Protein AF-0000000066527786 (afdb_homodimer)

Radius of gyration: 19.63 Å; Cα contacts (8 Å, |Δi|>4): 601; chains: 2; bounding box: 49×52×42 Å

Organism: Pseudomonas aeruginosa (strain ATCC 15692 / DSM 22644 / CIP 104116 / JCM 14847 / LMG 12228 / 1C / PRS 101 / PAO1) (NCBI:txid208964)

InterPro domains:
  IPR029069 HotDog domain superfamily [SSF54637] (3-139)
  IPR050563 4-hydroxybenzoyl-CoA thioesterase [PTHR31793] (9-137)

Sequence (290 aa):
MNWDYADPFVIDLRVLAEDIDGLGHANNAVYVSWLERCAWRHSQRLGLDLAEYRRLDRAMAVLRHEIDYLAAAYEGDELQLATWIVESDQRLRMNRRFQLVRPADGATLLRAQTTFVCIELSSGKPKRMPAEFIDGYGQALLAGAMNWDYADPFVIDLRVLAEDIDGLGHANNAVYVSWLERCAWRHSQRLGLDLAEYRRLDRAMAVLRHEIDYLAAAYEGDELQLATWIVESDQRLRMNRRFQLVRPADGATLLRAQTTFVCIELSSGKPKRMPAEFIDGYGQALLAGA

pLDDT: mean 97.24, std 4.0, range [71.5, 98.94]

Structure (mmCIF, N/CA/C/O backbone):
data_AF-0000000066527786-model_v1
#
loop_
_entity.id
_entity.type
_entity.pdbx_description
1 polymer 'Acyl-CoA thioesterase'
#
loop_
_atom_site.group_PDB
_atom_site.id
_atom_site.type_symbol
_atom_site.label_atom_id
_atom_site.label_alt_id
_atom_site.label_comp_id
_atom_site.label_asym_id
_atom_site.label_entity_id
_atom_site.label_seq_id
_atom_site.pdbx_PDB_ins_code
_atom_site.Cartn_x
_atom_site.Cartn_y
_atom_site.Cartn_z
_atom_site.occupancy
_atom_site.B_iso_or_equiv
_atom_site.auth_seq_id
_atom_site.auth_comp_id
_atom_site.auth_asym_id
_atom_site.auth_atom_id
_atom_site.pdbx_PDB_model_num
ATOM 1 N N . MET A 1 1 ? 21.422 14.898 0.315 1 77.06 1 MET A N 1
ATOM 2 C CA . MET A 1 1 ? 20.609 13.727 -0.035 1 77.06 1 MET A CA 1
ATOM 3 C C . MET A 1 1 ? 19.828 13.969 -1.318 1 77.06 1 MET A C 1
ATOM 5 O O . MET A 1 1 ? 19.531 15.117 -1.666 1 77.06 1 MET A O 1
ATOM 9 N N . ASN A 1 2 ? 19.719 12.922 -2.184 1 89.69 2 ASN A N 1
ATOM 10 C CA . ASN A 1 2 ? 19.078 13.023 -3.492 1 89.69 2 ASN A CA 1
ATOM 11 C C . ASN A 1 2 ? 17.562 12.906 -3.389 1 89.69 2 ASN A C 1
ATOM 13 O O . ASN A 1 2 ? 16.984 11.898 -3.803 1 89.69 2 ASN A O 1
ATOM 17 N N . TRP A 1 3 ? 16.969 14.047 -2.871 1 97.25 3 TRP A N 1
ATOM 18 C CA . TRP A 1 3 ? 15.508 14.07 -2.754 1 97.25 3 TRP A CA 1
ATOM 19 C C . TRP A 1 3 ? 14.867 14.555 -4.051 1 97.25 3 TRP A C 1
ATOM 21 O O . TRP A 1 3 ? 15.422 15.398 -4.754 1 97.25 3 TRP A O 1
ATOM 31 N N . ASP A 1 4 ? 13.695 14.07 -4.332 1 97.75 4 ASP A N 1
ATOM 32 C CA . ASP A 1 4 ? 12.984 14.406 -5.562 1 97.75 4 ASP A CA 1
ATOM 33 C C . ASP A 1 4 ? 12.5 15.852 -5.543 1 97.75 4 ASP A C 1
ATOM 35 O O . ASP A 1 4 ? 12.398 16.5 -6.594 1 97.75 4 ASP A O 1
ATOM 39 N N . TYR A 1 5 ? 12.125 16.344 -4.348 1 97.06 5 TYR A N 1
ATOM 40 C CA . TYR A 1 5 ? 11.656 17.719 -4.184 1 97.06 5 TYR A CA 1
ATOM 41 C C . TYR A 1 5 ? 12.367 18.391 -3.021 1 97.06 5 TYR A C 1
ATOM 43 O O . TYR A 1 5 ? 13 17.734 -2.193 1 97.06 5 TYR A O 1
ATOM 51 N N . ALA A 1 6 ? 12.219 19.734 -2.939 1 95.44 6 ALA A N 1
ATOM 52 C CA . ALA A 1 6 ? 12.914 20.5 -1.908 1 95.44 6 ALA A CA 1
ATOM 53 C C . ALA A 1 6 ? 12.172 20.438 -0.578 1 95.44 6 ALA A C 1
ATOM 55 O O . ALA A 1 6 ? 10.961 20.203 -0.548 1 95.44 6 ALA A O 1
ATOM 56 N N . ASP A 1 7 ? 12.906 20.578 0.535 1 95 7 ASP A N 1
ATOM 57 C CA . ASP A 1 7 ? 12.422 20.812 1.893 1 95 7 ASP A CA 1
ATOM 58 C C . ASP A 1 7 ? 11.461 19.719 2.34 1 95 7 ASP A C 1
ATOM 60 O O . ASP A 1 7 ? 10.344 20 2.762 1 95 7 ASP A O 1
ATOM 64 N N . PRO A 1 8 ? 11.891 18.5 2.342 1 98 8 PRO A N 1
ATOM 65 C CA . PRO A 1 8 ? 11.031 17.406 2.807 1 98 8 PRO A CA 1
ATOM 66 C C . PRO A 1 8 ? 10.867 17.391 4.324 1 98 8 PRO A C 1
ATOM 68 O O . PRO A 1 8 ? 11.711 17.922 5.047 1 98 8 PRO A O 1
ATOM 71 N N . PHE A 1 9 ? 9.742 16.906 4.812 1 98.81 9 PHE A N 1
ATOM 72 C CA . PHE A 1 9 ? 9.688 16.359 6.16 1 98.81 9 PHE A CA 1
ATOM 73 C C . PHE A 1 9 ? 10.25 14.938 6.184 1 98.81 9 PHE A C 1
ATOM 75 O O . PHE A 1 9 ? 9.836 14.086 5.395 1 98.81 9 PHE A O 1
ATOM 82 N N . VAL A 1 10 ? 11.195 14.648 7.094 1 98.88 10 VAL A N 1
ATOM 83 C CA . VAL A 1 10 ? 11.914 13.383 7.043 1 98.88 10 VAL A CA 1
ATOM 84 C C . VAL A 1 10 ? 11.836 12.68 8.398 1 98.88 10 VAL A C 1
ATOM 86 O O . VAL A 1 10 ? 11.969 13.32 9.445 1 98.88 10 VAL A O 1
ATOM 89 N N . ILE A 1 11 ? 11.625 11.43 8.383 1 98.94 11 ILE A N 1
ATOM 90 C CA . ILE A 1 11 ? 11.805 10.633 9.594 1 98.94 11 ILE A CA 1
ATOM 91 C C . ILE A 1 11 ? 12.883 9.57 9.359 1 98.94 11 ILE A C 1
ATOM 93 O O . ILE A 1 11 ? 13.117 9.156 8.219 1 98.94 11 ILE A O 1
ATOM 97 N N . ASP A 1 12 ? 13.469 9.148 10.453 1 98.88 12 ASP A N 1
ATOM 98 C CA . ASP A 1 12 ? 14.453 8.07 10.43 1 98.88 12 ASP A CA 1
ATOM 99 C C . ASP A 1 12 ? 13.797 6.727 10.758 1 98.88 12 ASP A C 1
ATOM 101 O O . ASP A 1 12 ? 12.93 6.648 11.625 1 98.88 12 ASP A O 1
ATOM 105 N N . LEU A 1 13 ? 14.258 5.746 10.031 1 98.81 13 LEU A N 1
ATOM 106 C CA . LEU A 1 13 ? 13.742 4.398 10.234 1 98.81 13 LEU A CA 1
ATOM 107 C C . LEU A 1 13 ? 14.883 3.398 10.383 1 98.81 13 LEU A C 1
ATOM 109 O O . LEU A 1 13 ? 15.969 3.602 9.836 1 98.81 13 LEU A O 1
ATOM 113 N N . ARG A 1 14 ? 14.625 2.369 11.125 1 98.69 14 ARG A N 1
ATOM 114 C CA . ARG A 1 14 ? 15.477 1.184 11.18 1 98.69 14 ARG A CA 1
ATOM 115 C C . ARG A 1 14 ? 14.672 -0.078 10.875 1 98.69 14 ARG A C 1
ATOM 117 O O . ARG A 1 14 ? 13.609 -0.3 11.469 1 98.69 14 ARG A O 1
ATOM 124 N N . VAL A 1 15 ? 15.148 -0.843 9.969 1 98.88 15 VAL A N 1
ATOM 125 C CA . VAL A 1 15 ? 14.469 -2.09 9.633 1 98.88 15 VAL A CA 1
ATOM 126 C C . VAL A 1 15 ? 14.719 -3.125 10.727 1 98.88 15 VAL A C 1
ATOM 128 O O . VAL A 1 15 ? 15.867 -3.465 11.016 1 98.88 15 VAL A O 1
ATOM 131 N N . LEU A 1 16 ? 13.672 -3.619 11.289 1 98.75 16 LEU A N 1
ATOM 132 C CA . LEU A 1 16 ? 13.758 -4.562 12.398 1 98.75 16 LEU A CA 1
ATOM 133 C C . LEU A 1 16 ? 13.484 -5.988 11.922 1 98.75 16 LEU A C 1
ATOM 135 O O . LEU A 1 16 ? 13.016 -6.195 10.805 1 98.75 16 LEU A O 1
ATOM 139 N N . ALA A 1 17 ? 13.758 -6.949 12.758 1 98.5 17 ALA A N 1
ATOM 140 C CA . ALA A 1 17 ? 13.539 -8.359 12.43 1 98.5 17 ALA A CA 1
ATOM 141 C C . ALA A 1 17 ? 12.078 -8.625 12.102 1 98.5 17 ALA A C 1
ATOM 143 O O . ALA A 1 17 ? 11.773 -9.414 11.203 1 98.5 17 ALA A O 1
ATOM 144 N N . GLU A 1 18 ? 11.156 -8 12.773 1 97.81 18 GLU A N 1
ATOM 145 C CA . GLU A 1 18 ? 9.727 -8.234 12.594 1 97.81 18 GLU A CA 1
ATOM 146 C C . GLU A 1 18 ? 9.242 -7.676 11.266 1 97.81 18 GLU A C 1
ATOM 148 O O . GLU A 1 18 ? 8.133 -7.992 10.82 1 97.81 18 GLU A O 1
ATOM 153 N N . ASP A 1 19 ? 10.07 -6.824 10.648 1 98.44 19 ASP A N 1
ATOM 154 C CA . ASP A 1 19 ? 9.711 -6.219 9.367 1 98.44 19 ASP A CA 1
ATOM 155 C C . ASP A 1 19 ? 10 -7.172 8.211 1 98.44 19 ASP A C 1
ATOM 157 O O . ASP A 1 19 ? 9.594 -6.918 7.074 1 98.44 19 ASP A O 1
ATOM 161 N N . ILE A 1 20 ? 10.727 -8.25 8.453 1 98 20 ILE A N 1
ATOM 162 C CA . ILE A 1 20 ? 11.32 -9.078 7.406 1 98 20 ILE A CA 1
ATOM 163 C C . ILE A 1 20 ? 10.391 -10.242 7.074 1 98 20 ILE A C 1
ATOM 165 O O . ILE A 1 20 ? 9.82 -10.867 7.973 1 98 20 ILE A O 1
ATOM 169 N N . ASP A 1 21 ? 10.234 -10.516 5.762 1 95.25 21 ASP A N 1
ATOM 170 C CA . ASP A 1 21 ? 9.367 -11.609 5.324 1 95.25 21 ASP A CA 1
ATOM 171 C C . ASP A 1 21 ? 10.172 -12.875 5.055 1 95.25 21 ASP A C 1
ATOM 173 O O . ASP A 1 21 ? 11.367 -12.938 5.367 1 95.25 21 ASP A O 1
ATOM 177 N N . GLY A 1 22 ? 9.523 -13.867 4.555 1 90.44 22 GLY A N 1
ATOM 178 C CA . GLY A 1 22 ? 10.117 -15.18 4.359 1 90.44 22 GLY A CA 1
ATOM 179 C C . GLY A 1 22 ? 11.211 -15.188 3.307 1 90.44 22 GLY A C 1
ATOM 180 O O . GLY A 1 22 ? 11.984 -16.141 3.219 1 90.44 22 GLY A O 1
ATOM 181 N N . LEU A 1 23 ? 11.273 -14.117 2.518 1 91.94 23 LEU A N 1
ATOM 182 C CA . LEU A 1 23 ? 12.281 -14.047 1.467 1 91.94 23 LEU A CA 1
ATOM 183 C C . LEU A 1 23 ? 13.477 -13.219 1.921 1 91.94 23 LEU A C 1
ATOM 185 O O . LEU A 1 23 ? 14.398 -12.969 1.14 1 91.94 23 LEU A O 1
ATOM 189 N N . GLY A 1 24 ? 13.391 -12.695 3.17 1 93.31 24 GLY A N 1
ATOM 190 C CA . GLY A 1 24 ? 14.539 -12.023 3.771 1 93.31 24 GLY A CA 1
ATOM 191 C C . GLY A 1 24 ? 14.562 -10.531 3.518 1 93.31 24 GLY A C 1
ATOM 192 O O . GLY A 1 24 ? 15.594 -9.883 3.684 1 93.31 24 GLY A O 1
ATOM 193 N N . HIS A 1 25 ? 13.453 -10 3.068 1 96.62 25 HIS A N 1
ATOM 194 C CA . HIS A 1 25 ? 13.352 -8.57 2.791 1 96.62 25 HIS A CA 1
ATOM 195 C C . HIS A 1 25 ? 12.258 -7.922 3.633 1 96.62 25 HIS A C 1
ATOM 197 O O . HIS A 1 25 ? 11.383 -8.609 4.156 1 96.62 25 HIS A O 1
ATOM 203 N N . ALA A 1 26 ? 12.359 -6.602 3.801 1 98.19 26 ALA A N 1
ATOM 204 C CA . ALA A 1 26 ? 11.219 -5.906 4.395 1 98.19 26 ALA A CA 1
ATOM 205 C C . ALA A 1 26 ? 9.938 -6.203 3.625 1 98.19 26 ALA A C 1
ATOM 207 O O . ALA A 1 26 ? 9.906 -6.098 2.396 1 98.19 26 ALA A O 1
ATOM 208 N N . ASN A 1 27 ? 8.945 -6.621 4.363 1 98 27 ASN A N 1
ATOM 209 C CA . ASN A 1 27 ? 7.648 -6.922 3.762 1 98 27 ASN A CA 1
ATOM 210 C C . ASN A 1 27 ? 7.008 -5.676 3.158 1 98 27 ASN A C 1
ATOM 212 O O . ASN A 1 27 ? 7.086 -4.59 3.736 1 98 27 ASN A O 1
ATOM 216 N N . ASN A 1 28 ? 6.344 -5.867 2.031 1 97.69 28 ASN A N 1
ATOM 217 C CA . ASN A 1 28 ? 5.75 -4.742 1.318 1 97.69 28 ASN A CA 1
ATOM 218 C C . ASN A 1 28 ? 4.801 -3.951 2.213 1 97.69 28 ASN A C 1
ATOM 220 O O . ASN A 1 28 ? 4.711 -2.727 2.104 1 97.69 28 ASN A O 1
ATOM 224 N N . ALA A 1 29 ? 4.047 -4.605 3.08 1 98.06 29 ALA A N 1
ATOM 225 C CA . ALA A 1 29 ? 3.078 -3.939 3.949 1 98.06 29 ALA A CA 1
ATOM 226 C C . ALA A 1 29 ? 3.775 -3.008 4.934 1 98.06 29 ALA A C 1
ATOM 228 O O . ALA A 1 29 ? 3.209 -1.992 5.344 1 98.06 29 ALA A O 1
ATOM 229 N N . VAL A 1 30 ? 4.996 -3.354 5.297 1 98.56 30 VAL A N 1
ATOM 230 C CA . VAL A 1 30 ? 5.746 -2.561 6.262 1 98.56 30 VAL A CA 1
ATOM 231 C C . VAL A 1 30 ? 6.039 -1.179 5.684 1 98.56 30 VAL A C 1
ATOM 233 O O . VAL A 1 30 ? 5.98 -0.173 6.395 1 98.56 30 VAL A O 1
ATOM 236 N N . TYR A 1 31 ? 6.336 -1.139 4.418 1 98.88 31 TYR A N 1
ATOM 237 C CA . TYR A 1 31 ? 6.582 0.145 3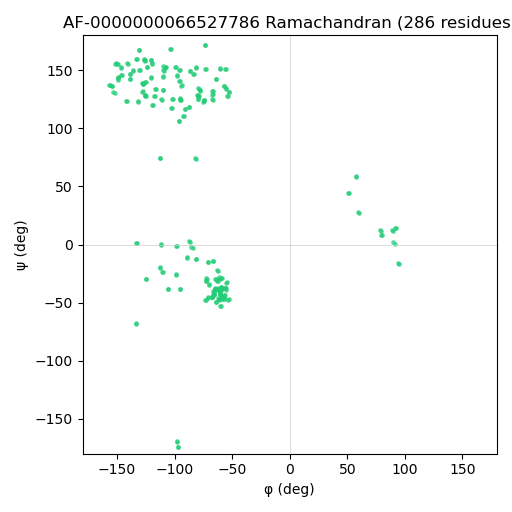.77 1 98.88 31 TYR A CA 1
ATOM 238 C C . TYR A 1 31 ? 5.355 1.047 3.867 1 98.88 31 TYR A C 1
ATOM 240 O O . TYR A 1 31 ? 5.484 2.256 4.074 1 98.88 31 TYR A O 1
ATOM 248 N N . VAL A 1 32 ? 4.152 0.49 3.721 1 98.81 32 VAL A N 1
ATOM 249 C CA . VAL A 1 32 ? 2.926 1.272 3.822 1 98.81 32 VAL A CA 1
ATOM 250 C C . VAL A 1 32 ? 2.77 1.81 5.242 1 98.81 32 VAL A C 1
ATOM 252 O O . VAL A 1 32 ? 2.375 2.963 5.438 1 98.81 32 VAL A O 1
ATOM 255 N N . SER A 1 33 ? 3.117 0.999 6.199 1 98.5 33 SER A N 1
ATOM 256 C CA . SER A 1 33 ? 3.096 1.463 7.582 1 98.5 33 SER A CA 1
ATOM 257 C C . SER A 1 33 ? 4.051 2.633 7.785 1 98.5 33 SER A C 1
ATOM 259 O O . SER A 1 33 ? 3.746 3.572 8.523 1 98.5 33 SER A O 1
ATOM 261 N N . TRP A 1 34 ? 5.188 2.572 7.172 1 98.88 34 TRP A N 1
ATOM 262 C CA . TRP A 1 34 ? 6.16 3.658 7.27 1 98.88 34 TRP A CA 1
ATOM 263 C C . TRP A 1 34 ? 5.625 4.926 6.613 1 98.88 34 TRP A C 1
ATOM 265 O O . TRP A 1 34 ? 5.797 6.027 7.145 1 98.88 34 TRP A O 1
ATOM 275 N N . LEU A 1 35 ? 4.992 4.773 5.434 1 98.94 35 LEU A N 1
ATOM 276 C CA . LEU A 1 35 ? 4.387 5.926 4.773 1 98.94 35 LEU A CA 1
ATOM 277 C C . LEU A 1 35 ? 3.373 6.602 5.691 1 98.94 35 LEU A C 1
ATOM 279 O O . LEU A 1 35 ? 3.367 7.828 5.816 1 98.94 35 LEU A O 1
ATOM 283 N N . GLU A 1 36 ? 2.543 5.801 6.316 1 98.31 36 GLU A N 1
ATOM 284 C CA . GLU A 1 36 ? 1.523 6.316 7.23 1 98.31 36 GLU A CA 1
ATOM 285 C C . GLU A 1 36 ? 2.156 7.043 8.414 1 98.31 36 GLU A C 1
ATOM 287 O O . GLU A 1 36 ? 1.733 8.141 8.766 1 98.31 36 GLU A O 1
ATOM 292 N N . ARG A 1 37 ? 3.143 6.414 8.961 1 98.44 37 ARG A N 1
ATOM 293 C CA . ARG A 1 37 ? 3.842 7.02 10.094 1 98.44 37 ARG A CA 1
ATOM 294 C C . ARG A 1 37 ? 4.441 8.367 9.711 1 98.44 37 ARG A C 1
ATOM 296 O O . ARG A 1 37 ? 4.328 9.336 10.461 1 98.44 37 ARG A O 1
ATOM 303 N N . CYS A 1 38 ? 5.039 8.398 8.578 1 98.94 38 CYS A N 1
ATOM 304 C CA . CYS A 1 38 ? 5.672 9.625 8.102 1 98.94 38 CYS A CA 1
ATOM 305 C C . CYS A 1 38 ? 4.637 10.719 7.879 1 98.94 38 CYS A C 1
ATOM 307 O O . CYS A 1 38 ? 4.809 11.852 8.344 1 98.94 38 CYS A O 1
ATOM 309 N N . ALA A 1 39 ? 3.57 10.398 7.18 1 98.75 39 ALA A N 1
ATOM 310 C CA . ALA A 1 39 ? 2.504 11.367 6.922 1 98.75 39 ALA A CA 1
ATOM 311 C C . ALA A 1 39 ? 1.881 11.859 8.227 1 98.75 39 ALA A C 1
ATOM 313 O O . ALA A 1 39 ? 1.609 13.055 8.375 1 98.75 39 ALA A O 1
ATOM 314 N N . TRP A 1 40 ? 1.681 10.93 9.109 1 98.06 40 TRP A N 1
ATOM 315 C CA . TRP A 1 40 ? 1.038 11.281 10.375 1 98.06 40 TRP A CA 1
ATOM 316 C C . TRP A 1 40 ? 1.938 12.18 11.219 1 98.06 40 TRP A C 1
ATOM 318 O O . TRP A 1 40 ? 1.482 13.18 11.766 1 98.06 40 TRP A O 1
ATOM 328 N N . ARG A 1 41 ? 3.193 11.859 11.328 1 98.75 41 ARG A N 1
ATOM 329 C CA . ARG A 1 41 ? 4.137 12.695 12.062 1 98.75 41 ARG A CA 1
ATOM 330 C C . ARG A 1 41 ? 4.234 14.086 11.445 1 98.75 41 ARG A C 1
ATOM 332 O O . ARG A 1 41 ? 4.355 15.078 12.164 1 98.75 41 ARG A O 1
ATOM 339 N N . HIS A 1 42 ? 4.211 14.109 10.156 1 98.88 42 HIS A N 1
ATOM 340 C CA . HIS A 1 42 ? 4.207 15.398 9.469 1 98.88 42 HIS A CA 1
ATOM 341 C C . HIS A 1 42 ? 2.977 16.219 9.836 1 98.88 42 HIS A C 1
ATOM 343 O O . HIS A 1 42 ? 3.086 17.406 10.148 1 98.88 42 HIS A O 1
ATOM 349 N N . SER A 1 43 ? 1.803 15.562 9.789 1 98.44 43 SER A N 1
ATOM 350 C CA . SER A 1 43 ? 0.567 16.234 10.18 1 98.44 43 SER A CA 1
ATOM 351 C C . SER A 1 43 ? 0.653 16.766 11.602 1 98.44 43 SER A C 1
ATOM 353 O O . SER A 1 43 ? 0.266 17.906 11.867 1 98.44 43 SER A O 1
ATOM 355 N N . GLN A 1 44 ? 1.193 15.938 12.477 1 98.38 44 GLN A N 1
ATOM 356 C CA . GLN A 1 44 ? 1.347 16.344 13.867 1 98.38 44 GLN A CA 1
ATOM 357 C C . GLN A 1 44 ? 2.242 17.578 13.984 1 98.38 44 GLN A C 1
ATOM 359 O O . GLN A 1 44 ? 1.935 18.5 14.734 1 98.38 44 GLN A O 1
ATOM 364 N N . ARG A 1 45 ? 3.305 17.625 13.258 1 98.38 45 ARG A N 1
ATOM 365 C CA . ARG A 1 45 ? 4.223 18.766 13.266 1 98.38 45 ARG A CA 1
ATOM 366 C C . ARG A 1 45 ? 3.521 20.031 12.805 1 98.38 45 ARG A C 1
ATOM 368 O O . ARG A 1 45 ? 3.896 21.141 13.211 1 98.38 45 ARG A O 1
ATOM 375 N N . LEU A 1 46 ? 2.535 19.828 11.984 1 98.25 46 LEU A N 1
ATOM 376 C CA . LEU A 1 46 ? 1.791 20.969 11.445 1 98.25 46 LEU A CA 1
ATOM 377 C C . LEU A 1 46 ? 0.652 21.359 12.383 1 98.25 46 LEU A C 1
ATOM 379 O O . LEU A 1 46 ? -0.17 22.219 12.039 1 98.25 46 LEU A O 1
ATOM 383 N N . GLY A 1 47 ? 0.527 20.688 13.555 1 97.75 47 GLY A N 1
ATOM 384 C CA . GLY A 1 47 ? -0.486 21.016 14.547 1 97.75 47 GLY A CA 1
ATOM 385 C C . GLY A 1 47 ? -1.791 20.281 14.328 1 97.75 47 GLY A C 1
ATOM 386 O O . GLY A 1 47 ? -2.822 20.656 14.891 1 97.75 47 GLY A O 1
ATOM 387 N N . LEU A 1 48 ? -1.725 19.312 13.477 1 98.19 48 LEU A N 1
ATOM 388 C CA . LEU A 1 48 ? -2.924 18.547 13.133 1 98.19 48 LEU A CA 1
ATOM 389 C C . LEU A 1 48 ? -2.822 17.109 13.633 1 98.19 48 LEU A C 1
ATOM 391 O O . LEU A 1 48 ? -2.742 16.172 12.836 1 98.19 48 LEU A O 1
ATOM 395 N N . ASP A 1 49 ? -2.988 16.984 14.969 1 97.12 49 ASP A N 1
ATOM 396 C CA . ASP A 1 49 ? -2.939 15.656 15.594 1 97.12 49 ASP A CA 1
ATOM 397 C C . ASP A 1 49 ? -4.344 15.102 15.812 1 97.12 49 ASP A C 1
ATOM 399 O O . ASP A 1 49 ? -5.324 15.664 15.32 1 97.12 49 ASP A O 1
ATOM 403 N N . LEU A 1 50 ? -4.414 14.055 16.531 1 95.5 50 LEU A N 1
ATOM 404 C CA . LEU A 1 50 ? -5.684 13.359 16.719 1 95.5 50 LEU A CA 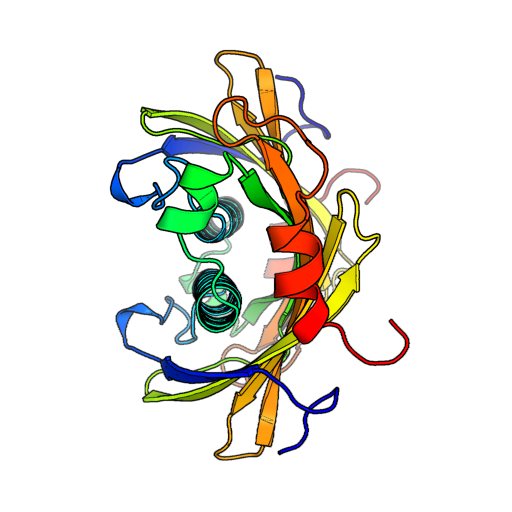1
ATOM 405 C C . LEU A 1 50 ? -6.672 14.227 17.5 1 95.5 50 LEU A C 1
ATOM 407 O O . LEU A 1 50 ? -7.871 14.227 17.203 1 95.5 50 LEU A O 1
ATOM 411 N N . ALA A 1 51 ? -6.184 14.898 18.484 1 96.81 51 ALA A N 1
ATOM 412 C CA . ALA A 1 51 ? -7.051 15.789 19.25 1 96.81 51 ALA A CA 1
ATOM 413 C C . ALA A 1 51 ? -7.691 16.844 18.359 1 96.81 51 ALA A C 1
ATOM 415 O O . ALA A 1 51 ? -8.891 17.109 18.469 1 96.81 51 ALA A O 1
ATOM 416 N N . GLU A 1 52 ? -6.906 17.438 17.5 1 97.56 52 GLU A N 1
ATOM 417 C CA . GLU A 1 52 ? -7.43 18.453 16.578 1 97.56 52 GLU A CA 1
ATOM 418 C C . GLU A 1 52 ? -8.406 17.828 15.586 1 97.56 52 GLU A C 1
ATOM 420 O O . GLU A 1 52 ? -9.445 18.406 15.281 1 97.56 52 GLU A O 1
ATOM 425 N N . TYR A 1 53 ? -8.07 16.656 15.039 1 97.94 53 TYR A N 1
ATOM 426 C CA . TYR A 1 53 ? -8.984 15.93 14.156 1 97.94 53 TYR A CA 1
ATOM 427 C C . TYR A 1 53 ? -10.344 15.734 14.812 1 97.94 53 TYR A C 1
ATOM 429 O O . TYR A 1 53 ? -11.383 16 14.203 1 97.94 53 TYR A O 1
ATOM 437 N N . ARG A 1 54 ? -10.336 15.312 16 1 96.94 54 ARG A N 1
ATOM 438 C CA . ARG A 1 54 ? -11.57 15.047 16.734 1 96.94 54 ARG A CA 1
ATOM 439 C C . ARG A 1 54 ? -12.328 16.328 17.016 1 96.94 54 ARG A C 1
ATOM 441 O O . ARG A 1 54 ? -13.547 16.391 16.859 1 96.94 54 ARG A O 1
ATOM 448 N N . ARG A 1 55 ? -11.602 17.375 17.469 1 98 55 ARG A N 1
ATOM 449 C CA . ARG A 1 55 ? -12.227 18.656 17.734 1 98 55 ARG A CA 1
ATOM 450 C C . ARG A 1 55 ? -12.961 19.188 16.5 1 98 55 ARG A C 1
ATOM 452 O O . ARG A 1 55 ? -14.078 19.688 16.609 1 98 55 ARG A O 1
ATOM 459 N N . LEU A 1 56 ? -12.383 18.969 15.352 1 98.38 56 LEU A N 1
ATOM 460 C CA . LEU A 1 56 ? -12.914 19.484 14.094 1 98.38 56 LEU A CA 1
ATOM 461 C C . LEU A 1 56 ? -13.898 18.516 13.469 1 98.38 56 LEU A C 1
ATOM 463 O O . LEU A 1 56 ? -14.594 18.844 12.508 1 98.38 56 LEU A O 1
ATOM 467 N N . ASP A 1 57 ? -13.969 17.266 13.984 1 98.44 57 ASP A N 1
ATOM 468 C CA . ASP A 1 57 ? -14.711 16.172 13.367 1 98.44 57 ASP A CA 1
ATOM 469 C C . ASP A 1 57 ? -14.328 16 11.898 1 98.44 57 ASP A C 1
ATOM 471 O O . ASP A 1 57 ? -15.195 15.938 11.031 1 98.44 57 ASP A O 1
ATOM 475 N N . ARG A 1 58 ? -12.977 16.062 11.641 1 98.31 58 ARG A N 1
ATOM 476 C CA . ARG A 1 58 ? -12.422 15.938 10.297 1 98.31 58 ARG A CA 1
ATOM 477 C C . ARG A 1 58 ? -11.156 15.086 10.305 1 98.31 58 ARG A C 1
ATOM 479 O O . ARG A 1 58 ? -10.43 15.055 11.297 1 98.31 58 ARG A O 1
ATOM 486 N N . ALA A 1 59 ? -11.016 14.398 9.234 1 97.69 59 ALA A N 1
ATOM 487 C CA . ALA A 1 59 ? -9.805 13.617 9.023 1 97.69 59 ALA A CA 1
ATOM 488 C C . ALA A 1 59 ? -9.438 13.562 7.539 1 97.69 59 ALA A C 1
ATOM 490 O O . ALA A 1 59 ? -10.289 13.797 6.676 1 97.69 59 ALA A O 1
ATOM 491 N N . MET A 1 60 ? -8.219 13.422 7.293 1 98 60 MET A N 1
ATOM 492 C CA . MET A 1 60 ? -7.77 13.078 5.945 1 98 60 MET A CA 1
ATOM 493 C C . MET A 1 60 ? -7.656 11.562 5.785 1 98 60 MET A C 1
ATOM 495 O O . MET A 1 60 ? -6.777 10.938 6.375 1 98 60 MET A O 1
ATOM 499 N N . ALA A 1 61 ? -8.531 11 5.004 1 97.62 61 ALA A N 1
ATOM 500 C CA . ALA A 1 61 ? -8.547 9.555 4.762 1 97.62 61 ALA A CA 1
ATOM 501 C C . ALA A 1 61 ? -7.844 9.211 3.451 1 97.62 61 ALA A C 1
ATOM 503 O O . ALA A 1 61 ? -7.918 9.969 2.48 1 97.62 61 ALA A O 1
ATOM 504 N N . VAL A 1 62 ? -7.211 8.102 3.438 1 98.56 62 VAL A N 1
ATOM 505 C CA . VAL A 1 62 ? -6.535 7.652 2.225 1 98.56 62 VAL A CA 1
ATOM 506 C C . VAL A 1 62 ? -7.562 7.148 1.214 1 98.56 62 VAL A C 1
ATOM 508 O O . VAL A 1 62 ? -8.359 6.258 1.518 1 98.56 62 VAL A O 1
ATOM 511 N N . LEU A 1 63 ? -7.531 7.723 0.042 1 98.44 63 LEU A N 1
ATOM 512 C CA . LEU A 1 63 ? -8.375 7.32 -1.075 1 98.44 63 LEU A CA 1
ATOM 513 C C . LEU A 1 63 ? -7.641 6.352 -1.995 1 98.44 63 LEU A C 1
ATOM 515 O O . LEU A 1 63 ? -8.242 5.418 -2.525 1 98.44 63 LEU A O 1
ATOM 519 N N . ARG A 1 64 ? -6.363 6.633 -2.17 1 98.81 64 ARG A N 1
ATOM 520 C CA . ARG A 1 64 ? -5.594 5.852 -3.131 1 98.81 64 ARG A CA 1
ATOM 521 C C . ARG A 1 64 ? -4.113 5.848 -2.768 1 98.81 64 ARG A C 1
ATOM 523 O O . ARG A 1 64 ? -3.557 6.879 -2.391 1 98.81 64 ARG A O 1
ATOM 530 N N . HIS A 1 65 ? -3.504 4.688 -2.855 1 98.94 65 HIS A N 1
ATOM 531 C CA . HIS A 1 65 ? -2.055 4.535 -2.826 1 98.94 65 HIS A CA 1
ATOM 532 C C . HIS A 1 65 ? -1.516 4.113 -4.188 1 98.94 65 HIS A C 1
ATOM 534 O O . HIS A 1 65 ? -2.094 3.244 -4.844 1 98.94 65 HIS A O 1
ATOM 540 N N . GLU A 1 66 ? -0.494 4.734 -4.648 1 98.94 66 GLU A N 1
ATOM 541 C CA . GLU A 1 66 ? 0.396 4.258 -5.703 1 98.94 66 GLU A CA 1
ATOM 542 C C . GLU A 1 66 ? 1.83 4.125 -5.195 1 98.94 66 GLU A C 1
ATOM 544 O O . GLU A 1 66 ? 2.436 5.109 -4.766 1 98.94 66 GLU A O 1
ATOM 549 N N . ILE A 1 67 ? 2.367 2.941 -5.25 1 98.94 67 ILE A N 1
ATOM 550 C CA . ILE A 1 67 ? 3.66 2.668 -4.633 1 98.94 67 ILE A CA 1
ATOM 551 C C . ILE A 1 67 ? 4.559 1.932 -5.621 1 98.94 67 ILE A C 1
ATOM 553 O O . ILE A 1 67 ? 4.199 0.862 -6.117 1 98.94 67 ILE A O 1
ATOM 557 N N . ASP A 1 68 ? 5.691 2.482 -5.895 1 98.94 68 ASP A N 1
ATOM 558 C CA . ASP A 1 68 ? 6.73 1.839 -6.691 1 98.94 68 ASP A CA 1
ATOM 559 C C . ASP A 1 68 ? 7.852 1.301 -5.805 1 98.94 68 ASP A C 1
ATOM 561 O O . ASP A 1 68 ? 8.508 2.064 -5.09 1 98.94 68 ASP A O 1
ATOM 565 N N . TYR A 1 69 ? 7.996 0.027 -5.848 1 98.69 69 TYR A N 1
ATOM 566 C CA . TYR A 1 69 ? 9.086 -0.623 -5.129 1 98.69 69 TYR A CA 1
ATOM 567 C C . TYR A 1 69 ? 10.32 -0.747 -6.008 1 98.69 69 TYR A C 1
ATOM 569 O O . TYR A 1 69 ? 10.32 -1.484 -6.996 1 98.69 69 TYR A O 1
ATOM 577 N N . LEU A 1 70 ? 11.367 -0.106 -5.605 1 98.19 70 LEU A N 1
ATOM 578 C CA . LEU A 1 70 ? 12.508 0.017 -6.504 1 98.19 70 LEU A CA 1
ATOM 579 C C . LEU A 1 70 ? 13.648 -0.899 -6.066 1 98.19 70 LEU A C 1
ATOM 581 O O . LEU A 1 70 ? 14.383 -1.425 -6.902 1 98.19 70 LEU A O 1
ATOM 585 N N . ALA A 1 71 ? 13.859 -1.024 -4.754 1 97.25 71 ALA A N 1
ATOM 586 C CA . ALA A 1 71 ? 14.859 -1.907 -4.172 1 97.25 71 ALA A CA 1
ATOM 587 C C . ALA A 1 71 ? 14.438 -2.383 -2.787 1 97.25 71 ALA A C 1
ATOM 589 O O . ALA A 1 71 ? 13.711 -1.686 -2.08 1 97.25 71 ALA A O 1
ATOM 590 N N . ALA A 1 72 ? 14.953 -3.502 -2.359 1 96.81 72 ALA A N 1
ATOM 591 C CA . ALA A 1 72 ? 14.57 -4.105 -1.084 1 96.81 72 ALA A CA 1
ATOM 592 C C . ALA A 1 72 ? 15.359 -3.486 0.069 1 96.81 72 ALA A C 1
ATOM 594 O O . ALA A 1 72 ? 16.5 -3.066 -0.106 1 96.81 72 ALA A O 1
ATOM 595 N N . ALA A 1 73 ? 14.719 -3.393 1.211 1 98.19 73 ALA A N 1
ATOM 596 C CA . ALA A 1 73 ? 15.398 -3.088 2.467 1 98.19 73 ALA A CA 1
ATOM 597 C C . ALA A 1 73 ? 15.656 -4.359 3.273 1 98.19 73 ALA A C 1
ATOM 599 O O . ALA A 1 73 ? 14.914 -5.336 3.156 1 98.19 73 ALA A O 1
ATOM 600 N N . TYR A 1 74 ? 16.672 -4.355 4.078 1 98.06 74 TYR A N 1
ATOM 601 C CA . TYR A 1 74 ? 17.094 -5.52 4.848 1 98.06 74 TYR A CA 1
ATOM 602 C C . TYR A 1 74 ? 17.188 -5.188 6.332 1 98.06 74 TYR A C 1
ATOM 604 O O . TYR A 1 74 ? 17.328 -4.023 6.707 1 98.06 74 TYR A O 1
ATOM 612 N N . GLU A 1 75 ? 17.109 -6.293 7.082 1 98.5 75 GLU A N 1
ATOM 613 C CA . GLU A 1 75 ? 17.25 -6.113 8.523 1 98.5 75 GLU A CA 1
ATOM 614 C C . GLU A 1 75 ? 18.516 -5.34 8.859 1 98.5 75 GLU A C 1
ATOM 616 O O . GLU A 1 75 ? 19.578 -5.629 8.32 1 98.5 75 GLU A O 1
ATOM 621 N N . GLY A 1 76 ? 18.328 -4.336 9.711 1 98.56 76 GLY A N 1
ATOM 622 C CA . GLY A 1 76 ? 19.469 -3.555 10.156 1 98.56 76 GLY A CA 1
ATOM 623 C C . GLY A 1 76 ? 19.688 -2.299 9.344 1 98.56 76 GLY A C 1
ATOM 624 O O . GLY A 1 76 ? 20.422 -1.402 9.758 1 98.56 76 GLY A O 1
ATOM 625 N N . ASP A 1 77 ? 19.078 -2.246 8.172 1 98.69 77 ASP A N 1
ATOM 626 C CA . ASP A 1 77 ? 19.219 -1.037 7.363 1 98.69 77 ASP A CA 1
ATOM 627 C C . ASP A 1 77 ? 18.75 0.194 8.133 1 98.69 77 ASP A C 1
ATOM 629 O O . ASP A 1 77 ? 17.734 0.144 8.828 1 98.69 77 ASP A O 1
ATOM 633 N N . GLU A 1 78 ? 19.469 1.229 8.062 1 98.75 78 GLU A N 1
ATOM 634 C CA . GLU A 1 78 ? 19.031 2.57 8.445 1 98.75 78 GLU A CA 1
ATOM 635 C C . GLU A 1 78 ? 18.516 3.346 7.242 1 98.75 78 GLU A C 1
ATOM 637 O O . GLU A 1 78 ? 19.203 3.479 6.23 1 98.75 78 GLU A O 1
ATOM 642 N N . LEU A 1 79 ? 17.266 3.826 7.375 1 98.81 79 LEU A N 1
ATOM 643 C CA . LEU A 1 79 ? 16.594 4.461 6.246 1 98.81 79 LEU A CA 1
ATOM 644 C C . LEU A 1 79 ? 16.078 5.844 6.625 1 98.81 79 LEU A C 1
ATOM 646 O O . LEU A 1 79 ? 15.93 6.152 7.809 1 98.81 79 LEU A O 1
ATOM 650 N N . GLN A 1 80 ? 15.867 6.656 5.594 1 98.94 80 GLN A N 1
ATOM 651 C CA . GLN A 1 80 ? 15.18 7.938 5.746 1 98.94 80 GLN A CA 1
ATOM 652 C C . GLN A 1 80 ? 13.984 8.039 4.805 1 98.94 80 GLN A C 1
ATOM 654 O O . GLN A 1 80 ? 14.109 7.777 3.605 1 98.94 80 GLN A O 1
ATOM 659 N N . LEU A 1 81 ? 12.883 8.359 5.355 1 98.94 81 LEU A N 1
ATOM 660 C CA . LEU A 1 81 ? 11.648 8.516 4.59 1 98.94 81 LEU A CA 1
ATOM 661 C C . LEU A 1 81 ? 11.219 9.977 4.547 1 98.94 81 LEU A C 1
ATOM 663 O O . LEU A 1 81 ? 11.031 10.602 5.59 1 98.94 81 LEU A O 1
ATOM 667 N N . ALA A 1 82 ? 11.062 10.461 3.283 1 98.94 82 ALA A N 1
ATOM 668 C CA . ALA A 1 82 ? 10.656 11.844 3.059 1 98.94 82 ALA A CA 1
ATOM 669 C C . ALA A 1 82 ? 9.227 11.914 2.529 1 98.94 82 ALA A C 1
ATOM 671 O O . ALA A 1 82 ? 8.773 11.016 1.811 1 98.94 82 ALA A O 1
ATOM 672 N N . THR A 1 83 ? 8.531 13.008 2.863 1 98.88 83 THR A N 1
ATOM 673 C CA . THR A 1 83 ? 7.227 13.273 2.258 1 98.88 83 THR A CA 1
ATOM 674 C C . THR A 1 83 ? 7.059 14.758 1.96 1 98.88 83 THR A C 1
ATOM 676 O O . THR A 1 83 ? 7.723 15.602 2.568 1 98.88 83 THR A O 1
ATOM 679 N N . TRP A 1 84 ? 6.203 14.992 1.012 1 98.62 84 TRP A N 1
ATOM 680 C CA . TRP A 1 84 ? 5.805 16.328 0.57 1 98.62 84 TRP A CA 1
ATOM 681 C C . TRP A 1 84 ? 4.301 16.375 0.308 1 98.62 84 TRP A C 1
ATOM 683 O O . TRP A 1 84 ? 3.721 15.43 -0.224 1 98.62 84 TRP A O 1
ATOM 693 N N . ILE A 1 85 ? 3.713 17.484 0.659 1 98.62 85 ILE A N 1
ATOM 694 C CA . ILE A 1 85 ? 2.395 17.766 0.102 1 98.62 85 ILE A CA 1
ATOM 695 C C . ILE A 1 85 ? 2.545 18.484 -1.237 1 98.62 85 ILE A C 1
ATOM 697 O O . ILE A 1 85 ? 3.045 19.609 -1.293 1 98.62 85 ILE A O 1
ATOM 701 N N . VAL A 1 86 ? 2.035 17.844 -2.316 1 98.38 86 VAL A N 1
ATOM 702 C CA . VAL A 1 86 ? 2.432 18.328 -3.635 1 98.38 86 VAL A CA 1
ATOM 703 C C . VAL A 1 86 ? 1.226 18.938 -4.352 1 98.38 86 VAL A C 1
ATOM 705 O O . VAL A 1 86 ? 1.38 19.656 -5.344 1 98.38 86 VAL A O 1
ATOM 708 N N . GLU A 1 87 ? 0.091 18.594 -3.916 1 98 87 GLU A N 1
ATOM 709 C CA . GLU A 1 87 ? -1.147 19.125 -4.48 1 98 87 GLU A CA 1
ATOM 710 C C . GLU A 1 87 ? -2.248 19.203 -3.424 1 98 87 GLU A C 1
ATOM 712 O O . GLU A 1 87 ? -2.34 18.328 -2.557 1 98 87 GLU A O 1
ATOM 717 N N . SER A 1 88 ? -3.053 20.219 -3.477 1 98 88 SER A N 1
ATOM 718 C CA . SER A 1 88 ? -4.27 20.359 -2.68 1 98 88 SER A CA 1
ATOM 719 C C . SER A 1 88 ? -5.293 21.25 -3.385 1 98 88 SER A C 1
ATOM 721 O O . SER A 1 88 ? -4.961 22.328 -3.877 1 98 88 SER A O 1
ATOM 723 N N . ASP A 1 89 ? -6.488 20.75 -3.441 1 97.75 89 ASP A N 1
ATOM 724 C CA . ASP A 1 89 ? -7.527 21.609 -4.016 1 97.75 89 ASP A CA 1
ATOM 725 C C . ASP A 1 89 ? -8.117 22.531 -2.961 1 97.75 89 ASP A C 1
ATOM 727 O O . ASP A 1 89 ? -9.039 23.312 -3.252 1 97.75 89 ASP A O 1
ATOM 731 N N . GLN A 1 90 ? -7.656 22.406 -1.726 1 96.38 90 GLN A N 1
ATOM 732 C CA . GLN A 1 90 ? -8.07 23.203 -0.574 1 96.38 90 GLN A CA 1
ATOM 733 C C . GLN A 1 90 ? -9.562 23.047 -0.311 1 96.38 90 GLN A C 1
ATOM 735 O O . GLN A 1 90 ? -10.219 23.984 0.14 1 96.38 90 GLN A O 1
ATOM 740 N N . ARG A 1 91 ? -10.062 21.922 -0.717 1 97.56 91 ARG A N 1
ATOM 741 C CA . ARG A 1 91 ? -11.469 21.578 -0.5 1 97.56 91 ARG A CA 1
ATOM 742 C C . ARG A 1 91 ? -11.617 20.172 0.033 1 97.56 91 ARG A C 1
ATOM 744 O O . ARG A 1 91 ? -11.875 19.969 1.223 1 97.56 91 ARG A O 1
ATOM 751 N N . LEU A 1 92 ? -11.289 19.203 -0.836 1 98.38 92 LEU A N 1
ATOM 752 C CA . LEU A 1 92 ? -11.57 17.828 -0.427 1 98.38 92 LEU A CA 1
ATOM 753 C C . LEU A 1 92 ? -10.312 16.969 -0.5 1 98.38 92 LEU A C 1
ATOM 755 O O . LEU A 1 92 ? -10.133 16.062 0.307 1 98.38 92 LEU A O 1
ATOM 759 N N . ARG A 1 93 ? -9.422 17.312 -1.419 1 98.31 93 ARG A N 1
ATOM 760 C CA . ARG A 1 93 ? -8.383 16.328 -1.722 1 98.31 93 ARG A CA 1
ATOM 761 C C . ARG A 1 93 ? -6.996 16.938 -1.538 1 98.31 93 ARG A C 1
ATOM 763 O O . ARG A 1 93 ? -6.805 18.141 -1.736 1 98.31 93 ARG A O 1
ATOM 770 N N . MET A 1 94 ? -6.055 16.094 -1.237 1 98.38 94 MET A N 1
ATOM 771 C CA . MET A 1 94 ? -4.637 16.422 -1.103 1 98.38 94 MET A CA 1
ATOM 772 C C . MET A 1 94 ? -3.77 15.227 -1.503 1 98.38 94 MET A C 1
ATOM 774 O O . MET A 1 94 ? -4.133 14.078 -1.248 1 98.38 94 MET A O 1
ATOM 778 N N . ASN A 1 95 ? -2.596 15.547 -2.146 1 98.69 95 ASN A N 1
ATOM 779 C CA . ASN A 1 95 ? -1.652 14.5 -2.518 1 98.69 95 ASN A CA 1
ATOM 780 C C . ASN A 1 95 ? -0.318 14.664 -1.796 1 98.69 95 ASN A C 1
ATOM 782 O O . ASN A 1 95 ? 0.215 15.773 -1.714 1 98.69 95 ASN A O 1
ATOM 786 N N . ARG A 1 96 ? 0.117 13.57 -1.305 1 98.75 96 ARG A N 1
ATOM 787 C CA . ARG A 1 96 ? 1.479 13.492 -0.789 1 98.75 96 ARG A CA 1
ATOM 788 C C . ARG A 1 96 ? 2.354 12.617 -1.679 1 98.75 96 ARG A C 1
ATOM 790 O O . ARG A 1 96 ? 1.9 11.586 -2.182 1 98.75 96 ARG A O 1
ATOM 797 N N . ARG A 1 97 ? 3.561 13.008 -1.774 1 98.81 97 ARG A N 1
ATOM 798 C CA . ARG A 1 97 ? 4.602 12.164 -2.346 1 98.81 97 ARG A CA 1
ATOM 799 C C . ARG A 1 97 ? 5.578 11.695 -1.273 1 98.81 97 ARG A C 1
ATOM 801 O O . ARG A 1 97 ? 5.75 12.367 -0.251 1 98.81 97 ARG A O 1
ATOM 808 N N . PHE A 1 98 ? 6.176 10.57 -1.529 1 98.94 98 PHE A N 1
ATOM 809 C CA . PHE A 1 98 ? 7.129 9.984 -0.598 1 98.94 98 PHE A CA 1
ATOM 810 C C . PHE A 1 98 ? 8.359 9.461 -1.337 1 98.94 98 PHE A C 1
ATOM 812 O O . PHE A 1 98 ? 8.258 9.023 -2.484 1 98.94 98 PHE A O 1
ATOM 819 N N . GLN A 1 99 ? 9.477 9.492 -0.659 1 98.94 99 GLN A N 1
ATOM 820 C CA . GLN A 1 99 ? 10.719 8.875 -1.112 1 98.94 99 GLN A CA 1
ATOM 821 C C . GLN A 1 99 ? 11.469 8.234 0.05 1 98.94 99 GLN A C 1
ATOM 823 O O . GLN A 1 99 ? 11.711 8.875 1.072 1 98.94 99 GLN A O 1
ATOM 828 N N . LEU A 1 100 ? 11.758 6.977 -0.041 1 98.94 100 LEU A N 1
ATOM 829 C CA . LEU A 1 100 ? 12.547 6.242 0.942 1 98.94 100 LEU A CA 1
ATOM 830 C C . LEU A 1 100 ? 13.977 6.047 0.454 1 98.94 100 LEU A C 1
ATOM 832 O O . LEU A 1 100 ? 14.203 5.457 -0.606 1 98.94 100 LEU A O 1
ATOM 836 N N . VAL A 1 101 ? 14.914 6.465 1.249 1 98.88 101 VAL A N 1
ATOM 837 C CA . VAL A 1 101 ? 16.312 6.441 0.83 1 98.88 101 VAL A CA 1
ATOM 838 C C . VAL A 1 101 ? 17.141 5.668 1.851 1 98.88 101 VAL A C 1
ATOM 840 O O . VAL A 1 101 ? 16.906 5.773 3.057 1 98.88 101 VAL A O 1
ATOM 843 N N . ARG A 1 102 ? 18.016 4.914 1.414 1 98.62 102 ARG A N 1
ATOM 844 C CA . ARG A 1 102 ? 19.078 4.312 2.225 1 98.62 102 ARG A CA 1
ATOM 845 C C . ARG A 1 102 ? 20.359 5.137 2.15 1 98.62 102 ARG A C 1
ATOM 847 O O . ARG A 1 102 ? 21.078 5.094 1.146 1 98.62 102 ARG A O 1
ATOM 854 N N . PRO A 1 103 ? 20.672 5.832 3.193 1 98 103 PRO A N 1
ATOM 855 C CA . PRO A 1 103 ? 21.812 6.758 3.156 1 98 103 PRO A CA 1
ATOM 856 C C . PRO A 1 103 ? 23.141 6.051 2.908 1 98 103 PRO A C 1
ATOM 858 O O . PRO A 1 103 ? 24.047 6.617 2.281 1 98 103 PRO A O 1
ATOM 861 N N . ALA A 1 104 ? 23.312 4.828 3.352 1 97.62 104 ALA A N 1
ATOM 862 C CA . ALA A 1 104 ? 24.578 4.105 3.264 1 97.62 104 ALA A CA 1
ATOM 863 C C . ALA A 1 104 ? 25.078 4.062 1.825 1 97.62 104 ALA A C 1
ATOM 865 O O . ALA A 1 104 ? 26.297 4.113 1.584 1 97.62 104 ALA A O 1
ATOM 866 N N . ASP A 1 105 ? 24.219 4.016 0.835 1 97.31 105 ASP A N 1
ATOM 867 C CA . ASP A 1 105 ? 24.656 3.953 -0.554 1 97.31 105 ASP A CA 1
ATOM 868 C C . ASP A 1 105 ? 23.891 4.949 -1.42 1 97.31 105 ASP A C 1
ATOM 870 O O . ASP A 1 105 ? 24.016 4.938 -2.646 1 97.31 105 ASP A O 1
ATOM 874 N N . GLY A 1 106 ? 23 5.703 -0.809 1 97.44 106 GLY A N 1
ATOM 875 C CA . GLY A 1 106 ? 22.281 6.75 -1.509 1 97.44 106 GLY A CA 1
ATOM 876 C C . GLY A 1 106 ? 21.125 6.223 -2.35 1 97.44 106 GLY A C 1
ATOM 877 O O . GLY A 1 106 ? 20.5 6.973 -3.094 1 97.44 106 GLY A O 1
ATOM 878 N N . ALA A 1 107 ? 20.719 4.973 -2.225 1 97.81 107 ALA A N 1
ATOM 879 C CA . ALA A 1 107 ? 19.719 4.355 -3.078 1 97.81 107 ALA A CA 1
ATOM 880 C C . ALA A 1 107 ? 18.312 4.773 -2.66 1 97.81 107 ALA A C 1
ATOM 882 O O . ALA A 1 107 ? 18 4.836 -1.468 1 97.81 107 ALA A O 1
ATOM 883 N N . THR A 1 108 ? 17.5 5.137 -3.645 1 98.81 108 THR A N 1
ATOM 884 C CA . THR A 1 108 ? 16.062 5.211 -3.41 1 98.81 108 THR A CA 1
ATOM 885 C C . THR A 1 108 ? 15.43 3.82 -3.467 1 98.81 108 THR A C 1
ATOM 887 O O . THR A 1 108 ? 15.562 3.113 -4.469 1 98.81 108 THR A O 1
ATOM 890 N N . LEU A 1 109 ? 14.734 3.488 -2.4 1 98.62 109 LEU A N 1
ATOM 891 C CA . LEU A 1 109 ? 14.164 2.148 -2.311 1 98.62 109 LEU A CA 1
ATOM 892 C C . LEU A 1 109 ? 12.688 2.158 -2.705 1 98.62 109 LEU A C 1
ATOM 894 O O . LEU A 1 109 ? 12.156 1.135 -3.137 1 98.62 109 LEU A O 1
ATOM 898 N N . LEU A 1 110 ? 12.062 3.256 -2.545 1 98.81 110 LEU A N 1
ATOM 899 C CA . LEU A 1 110 ? 10.617 3.342 -2.752 1 98.81 110 LEU A CA 1
ATOM 900 C C . LEU A 1 110 ? 10.203 4.773 -3.076 1 98.81 110 LEU A C 1
ATOM 902 O O . LEU A 1 110 ? 10.695 5.723 -2.459 1 98.81 110 LEU A O 1
ATOM 906 N N . ARG A 1 111 ? 9.297 4.922 -4.062 1 98.94 111 ARG A N 1
ATOM 907 C CA . ARG A 1 111 ? 8.523 6.141 -4.293 1 98.94 111 ARG A CA 1
ATOM 908 C C . ARG A 1 111 ? 7.031 5.867 -4.191 1 98.94 111 ARG A C 1
ATOM 910 O O . ARG A 1 111 ? 6.559 4.805 -4.605 1 98.94 111 ARG A O 1
ATOM 917 N N . ALA A 1 112 ? 6.344 6.816 -3.658 1 98.94 112 ALA A N 1
ATOM 918 C CA . ALA A 1 112 ? 4.906 6.594 -3.525 1 98.94 112 ALA A CA 1
ATOM 919 C C . ALA A 1 112 ? 4.137 7.906 -3.613 1 98.94 112 ALA A C 1
ATOM 921 O O . ALA A 1 112 ? 4.707 8.984 -3.412 1 98.94 112 ALA A O 1
ATOM 922 N N . GLN A 1 113 ? 2.904 7.797 -4 1 98.88 113 GLN A N 1
ATOM 923 C CA . GLN A 1 113 ? 1.921 8.867 -3.934 1 98.88 113 GLN A CA 1
ATOM 924 C C . GLN A 1 113 ? 0.654 8.414 -3.213 1 98.88 113 GLN A C 1
ATOM 926 O O . GLN A 1 113 ? 0.157 7.312 -3.459 1 98.88 113 GLN A O 1
ATOM 931 N N . THR A 1 114 ? 0.222 9.211 -2.309 1 98.88 114 THR A N 1
ATOM 932 C CA . THR A 1 114 ? -1.047 8.984 -1.627 1 98.88 114 THR A CA 1
ATOM 933 C C . THR A 1 114 ? -2.021 10.125 -1.899 1 98.88 114 THR A C 1
ATOM 935 O O . THR A 1 114 ? -1.671 11.297 -1.754 1 98.88 114 THR A O 1
ATOM 938 N N . THR A 1 115 ? -3.207 9.766 -2.344 1 98.88 115 THR A N 1
ATOM 939 C CA . THR A 1 115 ? -4.309 10.711 -2.432 1 98.88 115 THR A CA 1
ATOM 940 C C . THR A 1 115 ? -5.191 10.633 -1.189 1 98.88 115 THR A C 1
ATOM 942 O O . THR A 1 115 ? -5.664 9.555 -0.826 1 98.88 115 THR A O 1
ATOM 945 N N . PHE A 1 116 ? -5.375 11.758 -0.572 1 98.75 116 PHE A N 1
ATOM 946 C CA . PHE A 1 116 ? -6.223 11.852 0.611 1 98.75 116 PHE A CA 1
ATOM 947 C C . PHE A 1 116 ? -7.523 12.57 0.288 1 98.75 116 PHE A C 1
ATOM 949 O O . PHE A 1 116 ? -7.566 13.414 -0.61 1 98.75 116 PHE A O 1
ATOM 956 N N . VAL A 1 117 ? -8.523 12.234 1.033 1 98.75 117 VAL A N 1
ATOM 957 C CA . VAL A 1 117 ? -9.789 12.953 0.981 1 98.75 117 VAL A CA 1
ATOM 958 C C . VAL A 1 117 ? -10.203 13.375 2.391 1 98.75 117 VAL A C 1
ATOM 960 O O . VAL A 1 117 ? -10.031 12.617 3.348 1 98.75 117 VAL A O 1
ATOM 963 N N . CYS A 1 118 ? -10.695 14.539 2.475 1 98.81 118 CYS A N 1
ATOM 964 C CA . CYS A 1 118 ? -11.203 15.008 3.758 1 98.81 118 CYS A CA 1
ATOM 965 C C . CYS A 1 118 ? -12.578 14.406 4.051 1 98.81 118 CYS A C 1
ATOM 967 O O . CYS A 1 118 ? -13.461 14.414 3.189 1 98.81 118 CYS A O 1
ATOM 969 N N . ILE A 1 119 ? -12.703 13.906 5.281 1 98.25 119 ILE A N 1
ATOM 970 C CA . ILE A 1 119 ? -13.977 13.312 5.664 1 98.25 119 ILE A CA 1
ATOM 971 C C . ILE A 1 119 ? -14.391 13.836 7.039 1 98.25 119 ILE A C 1
ATOM 973 O O . ILE A 1 119 ? -13.562 14.344 7.793 1 98.25 119 ILE A O 1
ATOM 977 N N . GLU A 1 120 ? -15.703 13.68 7.227 1 97.69 120 GLU A N 1
ATOM 978 C CA . GLU A 1 120 ? -16.234 13.836 8.578 1 97.69 120 GLU A CA 1
ATOM 979 C C . GLU A 1 120 ? -16 12.57 9.406 1 97.69 120 GLU A C 1
ATOM 981 O O . GLU A 1 120 ? -16.406 11.477 9.016 1 97.69 120 GLU A O 1
ATOM 986 N N . LEU A 1 121 ? -15.398 12.742 10.602 1 95.31 121 LEU A N 1
ATOM 987 C CA . LEU A 1 121 ? -15.062 11.578 11.414 1 95.31 121 LEU A CA 1
ATOM 988 C C . LEU A 1 121 ? -16.312 10.836 11.859 1 95.31 121 LEU A C 1
ATOM 990 O O . LEU A 1 121 ? -16.359 9.602 11.828 1 95.31 121 LEU A O 1
ATOM 994 N N . SER A 1 122 ? -17.328 11.547 12.172 1 94.81 122 SER A N 1
ATOM 995 C CA . SER A 1 122 ? -18.531 10.992 12.766 1 94.81 122 SER A CA 1
ATOM 996 C C . SER A 1 122 ? -19.344 10.203 11.734 1 94.81 122 SER A C 1
ATOM 998 O O . SER A 1 122 ? -19.938 9.18 12.07 1 94.81 122 SER A O 1
ATOM 1000 N N . SER A 1 123 ? -19.281 10.633 10.445 1 94.12 123 SER A N 1
ATOM 1001 C CA . SER A 1 123 ? -20.125 9.992 9.445 1 94.12 123 SER A CA 1
ATOM 1002 C C . SER A 1 123 ? -19.297 9.164 8.469 1 94.12 123 SER A C 1
ATOM 1004 O O . SER A 1 123 ? -19.828 8.297 7.773 1 94.12 123 SER A O 1
ATOM 1006 N N . GLY A 1 124 ? -18.109 9.492 8.359 1 93.5 124 GLY A N 1
ATOM 1007 C CA . GLY A 1 124 ? -17.25 8.844 7.387 1 93.5 124 GLY A CA 1
ATOM 1008 C C . GLY A 1 124 ? -17.438 9.375 5.977 1 93.5 124 GLY A C 1
ATOM 1009 O O . GLY A 1 124 ? -16.797 8.898 5.039 1 93.5 124 GLY A O 1
ATOM 1010 N N . LYS A 1 125 ? -18.203 10.422 5.883 1 96.5 125 LYS A N 1
ATOM 1011 C CA . LYS A 1 125 ? -18.531 10.945 4.559 1 96.5 125 LYS A CA 1
ATOM 1012 C C . LYS A 1 125 ? -17.609 12.086 4.172 1 96.5 125 LYS A C 1
ATOM 1014 O O . LYS A 1 125 ? -17.109 12.812 5.039 1 96.5 125 LYS A O 1
ATOM 1019 N N . PRO A 1 126 ? -17.375 12.219 2.871 1 98.06 126 PRO A N 1
ATOM 1020 C CA . PRO A 1 126 ? -16.562 13.359 2.439 1 98.06 126 PRO A CA 1
ATOM 1021 C C . PRO A 1 126 ? -17.125 14.695 2.916 1 98.06 126 PRO A C 1
ATOM 1023 O O . PRO A 1 126 ? -18.344 14.891 2.928 1 98.06 126 PRO A O 1
ATOM 1026 N N . LYS A 1 127 ? -16.281 15.484 3.408 1 98.38 127 LYS A N 1
ATOM 1027 C CA . LYS A 1 127 ? -16.625 16.828 3.877 1 98.38 127 LYS A CA 1
ATOM 1028 C C . LYS A 1 127 ? -15.484 17.812 3.623 1 98.38 127 LYS A C 1
ATOM 1030 O O . LYS A 1 127 ? -14.312 17.469 3.795 1 98.38 127 LYS A O 1
ATOM 1035 N N . ARG A 1 128 ? -15.766 18.953 3.355 1 98.5 128 ARG A N 1
ATOM 1036 C CA . ARG A 1 128 ? -14.789 19.969 3.002 1 98.5 128 ARG A CA 1
ATOM 1037 C C . ARG A 1 128 ? -13.789 20.188 4.137 1 98.5 128 ARG A C 1
ATOM 1039 O O . ARG A 1 128 ? -14.156 20.141 5.312 1 98.5 128 ARG A O 1
ATOM 1046 N N . MET A 1 129 ? -12.672 20.578 3.721 1 98.69 129 MET A N 1
ATOM 1047 C CA . MET A 1 129 ? -11.633 20.922 4.688 1 98.69 129 MET A CA 1
ATOM 1048 C C . MET A 1 129 ? -12.023 22.172 5.48 1 98.69 129 MET A C 1
ATOM 1050 O O . MET A 1 129 ? -12.43 23.172 4.902 1 98.69 129 MET A O 1
ATOM 1054 N N . PRO A 1 130 ? -11.859 22.031 6.797 1 98.62 130 PRO A N 1
ATOM 1055 C CA . PRO A 1 130 ? -12 23.266 7.57 1 98.62 130 PRO A CA 1
ATOM 1056 C C . PRO A 1 130 ? -10.805 24.203 7.41 1 98.62 130 PRO A C 1
ATOM 1058 O O . PRO A 1 130 ? -9.773 23.797 6.863 1 98.62 130 PRO A O 1
ATOM 1061 N N . ALA A 1 131 ? -10.891 25.359 7.902 1 98.44 131 ALA A N 1
ATOM 1062 C CA . ALA A 1 131 ? -9.836 26.359 7.762 1 98.44 131 ALA A CA 1
ATOM 1063 C C . ALA A 1 131 ? -8.523 25.859 8.375 1 98.44 131 ALA A C 1
ATOM 1065 O O . ALA A 1 131 ? -7.445 26.125 7.848 1 98.44 131 ALA A O 1
ATOM 1066 N N . GLU A 1 132 ? -8.648 25.141 9.469 1 98.5 132 GLU A N 1
ATOM 1067 C CA . GLU A 1 132 ? -7.473 24.625 10.164 1 98.5 132 GLU A CA 1
ATOM 1068 C C . GLU A 1 132 ? -6.684 23.656 9.281 1 98.5 132 GLU A C 1
ATOM 1070 O O . GLU A 1 132 ? -5.453 23.641 9.312 1 98.5 132 GLU A O 1
ATOM 1075 N N . PHE A 1 133 ? -7.391 22.844 8.484 1 98.62 133 PHE A N 1
ATOM 1076 C CA . PHE A 1 133 ? -6.727 21.922 7.57 1 98.62 133 PHE A CA 1
ATOM 1077 C C . PHE A 1 133 ? -6.082 22.688 6.414 1 98.62 133 PHE A C 1
ATOM 1079 O O . PHE A 1 133 ? -4.93 22.438 6.062 1 98.62 133 PHE A O 1
ATOM 1086 N N . ILE A 1 134 ? -6.828 23.609 5.844 1 98.25 134 ILE A N 1
ATOM 1087 C CA . ILE A 1 134 ? -6.332 24.391 4.707 1 98.25 134 ILE A CA 1
ATOM 1088 C C . ILE A 1 134 ? -5.055 25.125 5.109 1 98.25 134 ILE A C 1
ATOM 1090 O O . ILE A 1 134 ? -4.039 25.047 4.418 1 98.25 134 ILE A O 1
ATOM 1094 N N . ASP A 1 135 ? -5.09 25.75 6.258 1 97.88 135 ASP A N 1
ATOM 1095 C CA . ASP A 1 135 ? -3.951 26.547 6.723 1 97.88 135 ASP A CA 1
ATOM 1096 C C . ASP A 1 135 ? -2.807 25.641 7.172 1 97.88 135 ASP A C 1
ATOM 1098 O O . ASP A 1 135 ? -1.647 25.875 6.824 1 97.88 135 ASP A O 1
ATOM 1102 N N . GLY A 1 136 ? -3.145 24.625 7.988 1 97.88 136 GLY A N 1
ATOM 1103 C CA . GLY A 1 136 ? -2.137 23.719 8.539 1 97.88 136 GLY A CA 1
ATOM 1104 C C . GLY A 1 136 ? -1.362 22.969 7.469 1 97.88 136 GLY A C 1
ATOM 1105 O O . GLY A 1 136 ? -0.134 23.062 7.41 1 97.88 136 GLY A O 1
ATOM 1106 N N . TYR A 1 137 ? -2.094 22.312 6.562 1 98.06 137 TYR A N 1
ATOM 1107 C CA . TYR A 1 137 ? -1.431 21.578 5.492 1 98.06 137 TYR A CA 1
ATOM 1108 C C . TYR A 1 137 ? -0.838 22.531 4.461 1 98.06 137 TYR A C 1
ATOM 1110 O O . TYR A 1 137 ? 0.161 22.203 3.814 1 98.06 137 TYR A O 1
ATOM 1118 N N . GLY A 1 138 ? -1.446 23.656 4.328 1 97.19 138 GLY A N 1
ATOM 1119 C CA . GLY A 1 138 ? -0.964 24.656 3.396 1 97.19 138 GLY A CA 1
ATOM 1120 C C . GLY A 1 138 ? 0.453 25.109 3.688 1 97.19 138 GLY A C 1
ATOM 1121 O O . GLY A 1 138 ? 1.186 25.5 2.775 1 97.19 138 GLY A O 1
ATOM 1122 N N . GLN A 1 139 ? 0.877 25.062 4.91 1 96.31 139 GLN A N 1
ATOM 1123 C CA . GLN A 1 139 ? 2.225 25.453 5.324 1 96.31 139 GLN A CA 1
ATOM 1124 C C . GLN A 1 139 ? 3.273 24.547 4.676 1 96.31 139 GLN A C 1
ATOM 1126 O O . GLN A 1 139 ? 4.418 24.969 4.473 1 96.31 139 GLN A O 1
ATOM 1131 N N . ALA A 1 140 ? 2.812 23.375 4.285 1 96.88 140 ALA A N 1
ATOM 1132 C CA . ALA A 1 140 ? 3.756 22.391 3.781 1 96.88 140 ALA A CA 1
ATOM 1133 C C . ALA A 1 140 ? 3.553 22.141 2.289 1 96.88 140 ALA A C 1
ATOM 1135 O O . ALA A 1 140 ? 4.219 21.297 1.694 1 96.88 140 ALA A O 1
ATOM 1136 N N . LEU A 1 141 ? 2.584 22.844 1.719 1 97.06 141 LEU A N 1
ATOM 1137 C CA . LEU A 1 141 ? 2.318 22.656 0.295 1 97.06 141 LEU A CA 1
ATOM 1138 C C . LEU A 1 141 ? 3.486 23.172 -0.542 1 97.06 141 LEU A C 1
ATOM 1140 O O . LEU A 1 141 ? 3.939 24.312 -0.359 1 97.06 141 LEU A O 1
ATOM 1144 N N . LEU A 1 142 ? 3.98 22.297 -1.374 1 95.25 142 LEU A N 1
ATOM 1145 C CA . LEU A 1 142 ? 5.098 22.688 -2.227 1 95.25 142 LEU A CA 1
ATOM 1146 C C . LEU A 1 142 ? 4.742 23.906 -3.057 1 95.25 142 LEU A C 1
ATOM 1148 O O . LEU A 1 142 ? 3.6 24.047 -3.504 1 95.25 142 LEU A O 1
ATOM 1152 N N . ALA A 1 143 ? 5.832 24.641 -3.332 1 82 143 ALA A N 1
ATOM 1153 C CA . ALA A 1 143 ? 5.648 25.828 -4.156 1 82 143 ALA A CA 1
ATOM 1154 C C . ALA A 1 143 ? 5.238 25.469 -5.578 1 82 143 ALA A C 1
ATOM 1156 O O . ALA A 1 143 ? 5.824 24.562 -6.184 1 82 143 ALA A O 1
ATOM 1157 N N . GLY A 1 144 ? 4.18 26.094 -6.059 1 72.44 144 GLY A N 1
ATOM 1158 C CA . GLY A 1 144 ? 3.688 25.859 -7.406 1 72.44 144 GLY A CA 1
ATOM 1159 C C . GLY A 1 144 ? 2.662 24.734 -7.477 1 72.44 144 GLY A C 1
ATOM 1160 O O . GLY A 1 144 ? 2.182 24.391 -8.555 1 72.44 144 GLY A O 1
ATOM 1161 N N . ALA A 1 145 ? 2.449 24.297 -6.387 1 71.5 145 ALA A N 1
ATOM 1162 C CA . ALA A 1 145 ? 1.404 23.281 -6.312 1 71.5 145 ALA A CA 1
ATOM 1163 C C . ALA A 1 145 ? 0.019 23.922 -6.266 1 71.5 145 ALA A C 1
ATOM 1165 O O . ALA A 1 145 ? -0.137 25.047 -5.793 1 71.5 145 ALA A O 1
ATOM 1166 N N . MET B 1 1 ? -22.047 -13.312 -5.645 1 76.38 1 MET B N 1
ATOM 1167 C CA . MET B 1 1 ? -21.234 -12.188 -5.195 1 76.38 1 MET B CA 1
ATOM 1168 C C . MET B 1 1 ? -20.844 -11.305 -6.367 1 76.38 1 MET B C 1
ATOM 1170 O O . MET B 1 1 ? -20.797 -11.758 -7.512 1 76.38 1 MET B O 1
ATOM 1174 N N . ASN B 1 2 ? -20.844 -9.953 -6.148 1 89.5 2 ASN B N 1
ATOM 1175 C CA . ASN B 1 2 ? -20.578 -8.969 -7.195 1 89.5 2 ASN B CA 1
ATOM 1176 C C . ASN B 1 2 ? -19.078 -8.789 -7.434 1 89.5 2 ASN B C 1
ATOM 1178 O O . ASN B 1 2 ? -18.516 -7.75 -7.082 1 89.5 2 ASN B O 1
ATOM 1182 N N . TRP B 1 3 ? -18.5 -9.867 -8.102 1 97.25 3 TRP B N 1
ATOM 1183 C CA . TRP B 1 3 ? -17.078 -9.797 -8.422 1 97.25 3 TRP B CA 1
ATOM 1184 C C . TRP B 1 3 ? -16.859 -9.086 -9.75 1 97.25 3 TRP B C 1
ATOM 1186 O O . TRP B 1 3 ? -17.672 -9.195 -10.672 1 97.25 3 TRP B O 1
ATOM 1196 N N . ASP B 1 4 ? -15.758 -8.422 -9.867 1 97.75 4 ASP B N 1
ATOM 1197 C CA . ASP B 1 4 ? -15.43 -7.652 -11.062 1 97.75 4 ASP B CA 1
ATOM 1198 C C . ASP B 1 4 ? -15.133 -8.57 -12.242 1 97.75 4 ASP B C 1
ATOM 1200 O O . ASP B 1 4 ? -15.375 -8.211 -13.398 1 97.75 4 ASP B O 1
ATOM 1204 N N . TYR B 1 5 ? -14.516 -9.727 -11.961 1 97.06 5 TYR B N 1
ATOM 1205 C CA . TYR B 1 5 ? -14.18 -10.703 -12.992 1 97.06 5 TYR B CA 1
ATOM 1206 C C . TYR B 1 5 ? -14.641 -12.102 -12.586 1 97.06 5 TYR B C 1
ATOM 1208 O O . TYR B 1 5 ? -14.953 -12.344 -11.422 1 97.06 5 TYR B O 1
ATOM 1216 N N . ALA B 1 6 ? -14.625 -13.031 -13.57 1 95.44 6 ALA B N 1
ATOM 1217 C CA . ALA B 1 6 ? -15.117 -14.383 -13.32 1 95.44 6 ALA B CA 1
ATOM 1218 C C . ALA B 1 6 ? -14.055 -15.234 -12.633 1 95.44 6 ALA B C 1
ATOM 1220 O O . ALA B 1 6 ? -12.852 -14.969 -12.758 1 95.44 6 ALA B O 1
ATOM 1221 N N . ASP B 1 7 ? -14.5 -16.234 -11.852 1 95 7 ASP B N 1
ATOM 1222 C CA . ASP B 1 7 ? -13.719 -17.344 -11.305 1 95 7 ASP B CA 1
ATOM 1223 C C . ASP B 1 7 ? -12.555 -16.828 -10.461 1 95 7 ASP B C 1
ATOM 1225 O O . ASP B 1 7 ? -11.406 -17.188 -10.695 1 95 7 ASP B O 1
ATOM 1229 N N . PRO B 1 8 ? -12.82 -16.078 -9.453 1 97.94 8 PRO B N 1
ATOM 1230 C CA . PRO B 1 8 ? -11.758 -15.602 -8.57 1 97.94 8 PRO B CA 1
ATOM 1231 C C . PRO B 1 8 ? -11.203 -16.703 -7.664 1 97.94 8 PRO B C 1
ATOM 1233 O O . PRO B 1 8 ? -11.883 -17.688 -7.398 1 97.94 8 PRO B O 1
ATOM 1236 N N . PHE B 1 9 ? -9.938 -16.594 -7.277 1 98.75 9 PHE B N 1
ATOM 1237 C CA . PHE B 1 9 ? -9.469 -17.219 -6.043 1 98.75 9 PHE B CA 1
ATOM 1238 C C . PHE B 1 9 ? -9.844 -16.359 -4.836 1 98.75 9 PHE B C 1
ATOM 1240 O O . PHE B 1 9 ? -9.547 -15.164 -4.801 1 98.75 9 PHE B O 1
ATOM 1247 N N . VAL B 1 10 ? -10.469 -16.953 -3.818 1 98.88 10 VAL B N 1
ATOM 1248 C CA . VAL B 1 10 ? -11.031 -16.156 -2.729 1 98.88 10 VAL B CA 1
ATOM 1249 C C . VAL B 1 10 ? -10.516 -16.688 -1.391 1 98.88 10 VAL B C 1
ATOM 1251 O O . VAL B 1 10 ? -10.445 -17.891 -1.178 1 98.88 10 VAL B O 1
ATOM 1254 N N . ILE B 1 11 ? -10.172 -15.812 -0.522 1 98.94 11 ILE B N 1
ATOM 1255 C CA . ILE B 1 11 ? -9.938 -16.203 0.866 1 98.94 11 ILE B CA 1
ATOM 1256 C C . ILE B 1 11 ? -10.898 -15.445 1.78 1 98.94 11 ILE B C 1
ATOM 1258 O O . ILE B 1 11 ? -11.367 -14.359 1.438 1 98.94 11 ILE B O 1
ATOM 1262 N N . ASP B 1 12 ? -11.141 -16.047 2.924 1 98.88 12 ASP B N 1
ATOM 1263 C CA . ASP B 1 12 ? -11.953 -15.422 3.961 1 98.88 12 ASP B CA 1
ATOM 1264 C C . ASP B 1 12 ? -11.086 -14.695 4.984 1 98.88 12 ASP B C 1
ATOM 1266 O O . ASP B 1 12 ? -10.016 -15.188 5.359 1 98.88 12 ASP B O 1
ATOM 1270 N N . LEU B 1 13 ? -11.594 -13.57 5.383 1 98.81 13 LEU B N 1
ATOM 1271 C CA . LEU B 1 13 ? -10.883 -12.766 6.371 1 98.81 13 LEU B CA 1
ATOM 1272 C C . LEU B 1 13 ? -11.82 -12.344 7.5 1 98.81 13 LEU B C 1
ATOM 1274 O O . LEU B 1 13 ? -13.023 -12.203 7.285 1 98.81 13 LEU B O 1
ATOM 1278 N N . ARG B 1 14 ? -11.266 -12.18 8.656 1 98.69 14 ARG B N 1
ATOM 1279 C CA . ARG B 1 14 ? -11.922 -11.523 9.781 1 98.69 14 ARG B CA 1
ATOM 1280 C C . ARG B 1 14 ? -11.078 -10.375 10.32 1 98.69 14 ARG B C 1
ATOM 1282 O O . ARG B 1 14 ? -9.883 -10.539 10.578 1 98.69 14 ARG B O 1
ATOM 1289 N N . VAL B 1 15 ? -11.688 -9.258 10.43 1 98.88 15 VAL B N 1
ATOM 1290 C CA . VAL B 1 15 ? -10.969 -8.102 10.961 1 98.88 15 VAL B CA 1
ATOM 1291 C C . VAL B 1 15 ? -10.797 -8.25 12.469 1 98.88 15 VAL B C 1
ATOM 1293 O O . VAL B 1 15 ? -11.773 -8.375 13.203 1 98.88 15 VAL B O 1
ATOM 1296 N N . LEU B 1 16 ? -9.586 -8.203 12.922 1 98.75 16 LEU B N 1
ATOM 1297 C CA . LEU B 1 16 ? -9.258 -8.414 14.328 1 98.75 16 LEU B CA 1
ATOM 1298 C C . LEU B 1 16 ? -8.953 -7.086 15.016 1 98.75 16 LEU B C 1
ATOM 1300 O O . LEU B 1 16 ? -8.773 -6.066 14.352 1 98.75 16 LEU B O 1
ATOM 1304 N N . ALA B 1 17 ? -8.883 -7.098 16.312 1 98.5 17 ALA B N 1
ATOM 1305 C CA . ALA B 1 17 ? -8.594 -5.902 17.094 1 98.5 17 ALA B CA 1
ATOM 1306 C C . ALA B 1 17 ? -7.246 -5.305 16.703 1 98.5 17 ALA B C 1
ATOM 1308 O O . ALA B 1 17 ? -7.094 -4.082 16.656 1 98.5 17 ALA B O 1
ATOM 1309 N N . GLU B 1 18 ? -6.266 -6.105 16.422 1 97.81 18 GLU B N 1
ATOM 1310 C CA . GLU B 1 18 ? -4.91 -5.652 16.109 1 97.81 18 GLU B CA 1
ATOM 1311 C C . GLU B 1 18 ? -4.855 -4.973 14.75 1 97.81 18 GLU B C 1
ATOM 1313 O O . GLU B 1 18 ? -3.871 -4.309 14.422 1 97.81 18 GLU B O 1
ATOM 1318 N N . ASP B 1 19 ? -5.922 -5.184 13.953 1 98.38 19 ASP B N 1
ATOM 1319 C CA . ASP B 1 19 ? -5.977 -4.594 12.617 1 98.38 19 ASP B CA 1
ATOM 1320 C C . ASP B 1 19 ? -6.438 -3.139 12.68 1 98.38 19 ASP B C 1
ATOM 1322 O O . ASP B 1 19 ? -6.367 -2.416 11.68 1 98.38 19 ASP B O 1
ATOM 1326 N N . ILE B 1 20 ? -6.945 -2.684 13.805 1 97.94 20 ILE B N 1
ATOM 1327 C CA . ILE B 1 20 ? -7.688 -1.434 13.922 1 97.94 20 ILE B CA 1
ATOM 1328 C C . ILE B 1 20 ? -6.742 -0.306 14.328 1 97.94 20 ILE B C 1
ATOM 1330 O O . ILE B 1 20 ? -5.891 -0.487 15.203 1 97.94 20 ILE B O 1
ATOM 1334 N N . ASP B 1 21 ? -6.91 0.863 13.68 1 95.06 21 ASP B N 1
ATOM 1335 C CA . ASP B 1 21 ? -6.066 2.012 13.984 1 95.06 21 ASP B CA 1
ATOM 1336 C C . ASP B 1 21 ? -6.758 2.959 14.969 1 95.06 21 ASP B C 1
ATOM 1338 O O . ASP B 1 21 ? -7.809 2.629 15.516 1 95.06 21 ASP B O 1
ATOM 1342 N N . GLY B 1 22 ? -6.148 4.066 15.227 1 90.06 22 GLY B N 1
ATOM 1343 C CA . GLY B 1 22 ? -6.617 5.008 16.234 1 90.06 22 GLY B CA 1
ATOM 1344 C C . GLY B 1 22 ? -7.934 5.66 15.867 1 90.06 22 GLY B C 1
ATOM 1345 O O . GLY B 1 22 ? -8.594 6.254 16.719 1 90.06 22 GLY B O 1
ATOM 1346 N N . LEU B 1 23 ? -8.32 5.531 14.594 1 91.69 23 LEU B N 1
ATOM 1347 C CA . LEU B 1 23 ? -9.57 6.137 14.148 1 91.69 23 LEU B CA 1
ATOM 1348 C C . LEU B 1 23 ? -10.703 5.109 14.133 1 91.69 23 LEU B C 1
ATOM 1350 O O . LEU B 1 23 ? -11.82 5.414 13.711 1 91.69 23 LEU B O 1
ATOM 1354 N N . GLY B 1 24 ? -10.344 3.846 14.492 1 93.06 24 GLY B N 1
ATOM 1355 C CA . GLY B 1 24 ? -11.359 2.822 14.672 1 93.06 24 GLY B CA 1
ATOM 1356 C C . GLY B 1 24 ? -11.625 2.014 13.414 1 93.06 24 GLY B C 1
ATOM 1357 O O . GLY B 1 24 ? -12.656 1.341 13.312 1 93.06 24 GLY B O 1
ATOM 1358 N N . HIS B 1 25 ? -10.758 2.121 12.461 1 96.5 25 HIS B N 1
ATOM 1359 C CA . HIS B 1 25 ? -10.906 1.386 11.211 1 96.5 25 HIS B CA 1
ATOM 1360 C C . HIS B 1 25 ? -9.711 0.463 10.969 1 96.5 25 HIS B C 1
ATOM 1362 O O . HIS B 1 25 ? -8.656 0.638 11.578 1 96.5 25 HIS B O 1
ATOM 1368 N N . ALA B 1 26 ? -9.93 -0.548 10.133 1 98.12 26 ALA B N 1
ATOM 1369 C CA . ALA B 1 26 ? -8.758 -1.311 9.688 1 98.12 26 ALA B CA 1
ATOM 1370 C C . ALA B 1 26 ? -7.699 -0.392 9.094 1 98.12 26 ALA B C 1
ATOM 1372 O O . ALA B 1 26 ? -8 0.448 8.242 1 98.12 26 ALA B O 1
ATOM 1373 N N . ASN B 1 27 ? -6.496 -0.542 9.602 1 97.94 27 ASN B N 1
ATOM 1374 C CA . ASN B 1 27 ? -5.375 0.257 9.117 1 97.94 27 ASN B CA 1
ATOM 1375 C C . ASN B 1 27 ? -5.066 -0.047 7.652 1 97.94 27 ASN B C 1
ATOM 1377 O O . ASN B 1 27 ? -5.117 -1.203 7.227 1 97.94 27 ASN B O 1
ATOM 1381 N N . ASN B 1 28 ? -4.707 0.99 6.918 1 97.69 28 ASN B N 1
ATOM 1382 C CA . ASN B 1 28 ? -4.457 0.838 5.488 1 97.69 28 ASN B CA 1
ATOM 1383 C C . ASN B 1 28 ? -3.404 -0.233 5.215 1 97.69 28 ASN B C 1
ATOM 1385 O O . ASN B 1 28 ? -3.492 -0.953 4.219 1 97.69 28 ASN B O 1
ATOM 1389 N N . ALA B 1 29 ? -2.377 -0.347 6.031 1 98.06 29 ALA B N 1
ATOM 1390 C CA . ALA B 1 29 ? -1.303 -1.316 5.828 1 98.06 29 ALA B CA 1
ATOM 1391 C C . ALA B 1 29 ? -1.825 -2.746 5.938 1 98.06 29 ALA B C 1
ATOM 1393 O O . ALA B 1 29 ? -1.296 -3.656 5.297 1 98.06 29 ALA B O 1
ATOM 1394 N N . VAL B 1 30 ? -2.854 -2.924 6.742 1 98.56 30 VAL B N 1
ATOM 1395 C CA . VAL B 1 30 ? -3.416 -4.254 6.953 1 98.56 30 VAL B CA 1
ATOM 1396 C C . VAL B 1 30 ? -4.012 -4.777 5.648 1 98.56 30 VAL B C 1
ATOM 1398 O O . VAL B 1 30 ? -3.891 -5.961 5.332 1 98.56 30 VAL B O 1
ATOM 1401 N N . TYR B 1 31 ? -4.633 -3.906 4.91 1 98.88 31 TYR B N 1
ATOM 1402 C CA . TYR B 1 31 ? -5.188 -4.312 3.625 1 98.88 31 TYR B CA 1
ATOM 1403 C C . TYR B 1 31 ? -4.094 -4.84 2.703 1 98.88 31 TYR B C 1
ATOM 1405 O O . TYR B 1 31 ? -4.305 -5.812 1.976 1 98.88 31 TYR B O 1
ATOM 1413 N N . VAL B 1 32 ? -2.91 -4.223 2.701 1 98.81 32 VAL B N 1
ATOM 1414 C CA . VAL B 1 32 ? -1.801 -4.676 1.867 1 98.81 32 VAL B CA 1
ATOM 1415 C C . VAL B 1 32 ? -1.349 -6.062 2.316 1 98.81 32 VAL B C 1
ATOM 1417 O O . VAL B 1 32 ? -1.053 -6.926 1.487 1 98.81 32 VAL B O 1
ATOM 1420 N N . SER B 1 33 ? -1.333 -6.266 3.605 1 98.56 33 SER B N 1
ATOM 1421 C CA . SER B 1 33 ? -1.01 -7.594 4.117 1 98.56 33 SER B CA 1
ATOM 1422 C C . SER B 1 33 ? -2.014 -8.633 3.631 1 98.56 33 SER B C 1
ATOM 1424 O O . SER B 1 33 ? -1.639 -9.766 3.322 1 98.56 33 SER B O 1
ATOM 1426 N N . TRP B 1 34 ? -3.258 -8.281 3.586 1 98.88 34 TRP B N 1
ATOM 1427 C CA . TRP B 1 34 ? -4.289 -9.188 3.098 1 98.88 34 TRP B CA 1
ATOM 1428 C C . TRP B 1 34 ? -4.098 -9.484 1.614 1 98.88 34 TRP B C 1
ATOM 1430 O O . TRP B 1 34 ? -4.254 -10.625 1.178 1 98.88 34 TRP B O 1
ATOM 1440 N N . LEU B 1 35 ? -3.787 -8.43 0.83 1 98.94 35 LEU B N 1
ATOM 1441 C CA . LEU B 1 35 ? -3.508 -8.633 -0.587 1 98.94 35 LEU B CA 1
ATOM 1442 C C . LEU B 1 35 ? -2.379 -9.648 -0.776 1 98.94 35 LEU B C 1
ATOM 1444 O O . LEU B 1 35 ? -2.486 -10.555 -1.603 1 98.94 35 LEU B O 1
ATOM 1448 N N . GLU B 1 36 ? -1.323 -9.469 -0.015 1 98.38 36 GLU B N 1
ATOM 1449 C CA . GLU B 1 36 ? -0.173 -10.367 -0.087 1 98.38 36 GLU B CA 1
ATOM 1450 C C . GLU B 1 36 ? -0.564 -11.797 0.277 1 98.38 36 GLU B C 1
ATOM 1452 O O . GLU B 1 36 ? -0.202 -12.742 -0.425 1 98.38 36 GLU B O 1
ATOM 1457 N N . ARG B 1 37 ? -1.295 -11.914 1.35 1 98.44 37 ARG B N 1
ATOM 1458 C CA . ARG B 1 37 ? -1.744 -13.227 1.789 1 98.44 37 ARG B CA 1
ATOM 1459 C C . ARG B 1 37 ? -2.576 -13.914 0.708 1 98.44 37 ARG B C 1
ATOM 1461 O O . ARG B 1 37 ? -2.387 -15.094 0.427 1 98.44 37 ARG B O 1
ATOM 1468 N N . CYS B 1 38 ? -3.447 -13.164 0.135 1 98.94 38 CYS B N 1
ATOM 1469 C CA . CYS B 1 38 ? -4.32 -13.703 -0.903 1 98.94 38 CYS B CA 1
ATOM 1470 C C . CYS B 1 38 ? -3.512 -14.148 -2.117 1 98.94 38 CYS B C 1
ATOM 1472 O O . CYS B 1 38 ? -3.688 -15.258 -2.615 1 98.94 38 CYS B O 1
ATOM 1474 N N . ALA B 1 39 ? -2.633 -13.305 -2.605 1 98.75 39 ALA B N 1
ATOM 1475 C CA . ALA B 1 39 ? -1.79 -13.625 -3.754 1 98.75 39 ALA B CA 1
ATOM 1476 C C . ALA B 1 39 ? -0.915 -14.844 -3.465 1 98.75 39 ALA B C 1
ATOM 1478 O O . ALA B 1 39 ? -0.755 -15.719 -4.32 1 98.75 39 ALA B O 1
ATOM 1479 N N . TRP B 1 40 ? -0.382 -14.859 -2.275 1 98.12 40 TRP B N 1
ATOM 1480 C CA . TRP B 1 40 ? 0.521 -15.945 -1.908 1 98.12 40 TRP B CA 1
ATOM 1481 C C . TRP B 1 40 ? -0.232 -17.266 -1.812 1 98.12 40 TRP B C 1
ATOM 1483 O O . TRP B 1 40 ? 0.228 -18.281 -2.326 1 98.12 40 TRP B O 1
ATOM 1493 N N . ARG B 1 41 ? -1.371 -17.281 -1.188 1 98.75 41 ARG B N 1
ATOM 1494 C CA . ARG B 1 41 ? -2.182 -18.484 -1.098 1 98.75 41 ARG B CA 1
ATOM 1495 C C . ARG B 1 41 ? -2.6 -18.969 -2.482 1 98.75 41 ARG B C 1
ATOM 1497 O O . ARG B 1 41 ? -2.646 -20.172 -2.738 1 98.75 41 ARG B O 1
ATOM 1504 N N . HIS B 1 42 ? -2.92 -18.031 -3.311 1 98.88 42 HIS B N 1
ATOM 1505 C CA . HIS B 1 42 ? -3.248 -18.391 -4.688 1 98.88 42 HIS B CA 1
ATOM 1506 C C . HIS B 1 42 ? -2.066 -19.062 -5.383 1 98.88 42 HIS B C 1
ATOM 1508 O O . HIS B 1 42 ? -2.23 -20.094 -6.031 1 98.88 42 HIS B O 1
ATOM 1514 N N . SER B 1 43 ? -0.879 -18.453 -5.246 1 98.44 43 SER B N 1
ATOM 1515 C CA . SER B 1 43 ? 0.328 -19.047 -5.816 1 98.44 43 SER B CA 1
ATOM 1516 C C . SER B 1 43 ? 0.552 -20.453 -5.301 1 98.44 43 SER B C 1
ATOM 1518 O O . SER B 1 43 ? 0.857 -21.359 -6.074 1 98.44 43 SER B O 1
ATOM 1520 N N . GLN B 1 44 ? 0.356 -20.609 -4 1 98.44 44 GLN B N 1
ATOM 1521 C CA . GLN B 1 44 ? 0.524 -21.922 -3.395 1 98.44 44 GLN B CA 1
ATOM 1522 C C . GLN B 1 44 ? -0.448 -22.938 -3.996 1 98.44 44 GLN B C 1
ATOM 1524 O O . GLN B 1 44 ? -0.068 -24.078 -4.289 1 98.44 44 GLN B O 1
ATOM 1529 N N . ARG B 1 45 ? -1.659 -22.562 -4.199 1 98.38 45 ARG B N 1
ATOM 1530 C CA . ARG B 1 45 ? -2.674 -23.422 -4.793 1 98.38 45 ARG B CA 1
ATOM 1531 C C . ARG B 1 45 ? -2.271 -23.859 -6.203 1 98.38 45 ARG B C 1
ATOM 1533 O O . ARG B 1 45 ? -2.662 -24.922 -6.668 1 98.38 45 ARG B O 1
ATOM 1540 N N . LEU B 1 46 ? -1.526 -23 -6.828 1 98.25 46 LEU B N 1
ATOM 1541 C CA .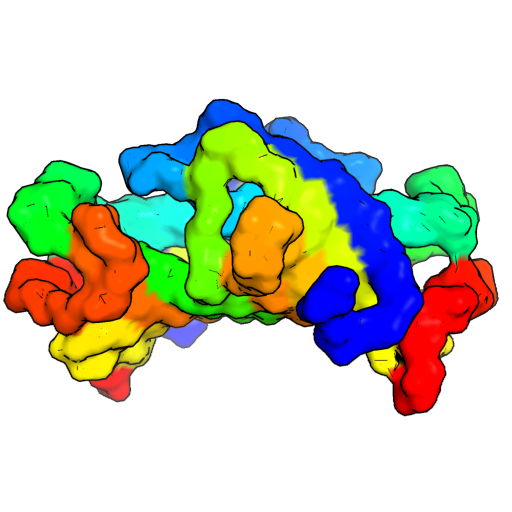 LEU B 1 46 ? -1.09 -23.266 -8.195 1 98.25 46 LEU B CA 1
ATOM 1542 C C . LEU B 1 46 ? 0.196 -24.094 -8.203 1 98.25 46 LEU B C 1
ATOM 1544 O O . LEU B 1 46 ? 0.792 -24.312 -9.258 1 98.25 46 LEU B O 1
ATOM 1548 N N . GLY B 1 47 ? 0.705 -24.484 -6.996 1 97.75 47 GLY B N 1
ATOM 1549 C CA . GLY B 1 47 ? 1.892 -25.312 -6.887 1 97.75 47 GLY B CA 1
ATOM 1550 C C . GLY B 1 47 ? 3.178 -24.516 -6.816 1 97.75 47 GLY B C 1
ATOM 1551 O O . GLY B 1 47 ? 4.266 -25.062 -7.016 1 97.75 47 GLY B O 1
ATOM 1552 N N . LEU B 1 48 ? 3.01 -23.25 -6.617 1 98.25 48 LEU B N 1
ATOM 1553 C CA . LEU B 1 48 ? 4.16 -22.359 -6.594 1 98.25 48 LEU B CA 1
ATOM 1554 C C . LEU B 1 48 ? 4.367 -21.781 -5.195 1 98.25 48 LEU B C 1
ATOM 1556 O O . LEU B 1 48 ? 4.199 -20.578 -4.984 1 98.25 48 LEU B O 1
ATOM 1560 N N . ASP B 1 49 ? 4.891 -22.656 -4.297 1 97.25 49 ASP B N 1
ATOM 1561 C CA . ASP B 1 49 ? 5.164 -22.234 -2.926 1 97.25 49 ASP B CA 1
ATOM 1562 C C . ASP B 1 49 ? 6.633 -21.859 -2.748 1 97.25 49 ASP B C 1
ATOM 1564 O O . ASP B 1 49 ? 7.375 -21.75 -3.729 1 97.25 49 ASP B O 1
ATOM 1568 N N . LEU B 1 50 ? 7.023 -21.688 -1.547 1 95.56 50 LEU B N 1
ATOM 1569 C CA . LEU B 1 50 ? 8.367 -21.203 -1.254 1 95.56 50 LEU B CA 1
ATOM 1570 C C . LEU B 1 50 ? 9.414 -22.234 -1.668 1 95.56 50 LEU B C 1
ATOM 1572 O O . LEU B 1 50 ? 10.484 -21.875 -2.162 1 95.56 50 LEU B O 1
ATOM 1576 N N . ALA B 1 51 ? 9.125 -23.469 -1.419 1 96.88 51 ALA B N 1
ATOM 1577 C CA . ALA B 1 51 ? 10.055 -24.516 -1.821 1 96.88 51 ALA B CA 1
ATOM 1578 C C . ALA B 1 51 ? 10.305 -24.484 -3.326 1 96.88 51 ALA B C 1
ATOM 1580 O O . ALA B 1 51 ? 11.445 -24.609 -3.773 1 96.88 51 ALA B O 1
ATOM 1581 N N . GLU B 1 52 ? 9.25 -24.344 -4.09 1 97.62 52 GLU B N 1
ATOM 1582 C CA . GLU B 1 52 ? 9.398 -24.281 -5.539 1 97.62 52 GLU B CA 1
ATOM 1583 C C . GLU B 1 52 ? 10.141 -23.016 -5.957 1 97.62 52 GLU B C 1
ATOM 1585 O O . GLU B 1 52 ? 10.992 -23.047 -6.848 1 97.62 52 GLU B O 1
ATOM 1590 N N . TYR B 1 53 ? 9.82 -21.875 -5.344 1 98 53 TYR B N 1
ATOM 1591 C CA . TYR B 1 53 ? 10.547 -20.641 -5.602 1 98 53 TYR B CA 1
ATOM 1592 C C . TYR B 1 53 ? 12.047 -20.844 -5.402 1 98 53 TYR B C 1
ATOM 1594 O O . TYR B 1 53 ? 12.852 -20.438 -6.25 1 98 53 TYR B O 1
ATOM 1602 N N . ARG B 1 54 ? 12.406 -21.422 -4.359 1 97.06 54 ARG B N 1
ATOM 1603 C CA . ARG B 1 54 ? 13.812 -21.641 -4.027 1 97.06 54 ARG B CA 1
ATOM 1604 C C . ARG B 1 54 ? 14.461 -22.625 -5 1 97.06 54 ARG B C 1
ATOM 1606 O O . ARG B 1 54 ? 15.578 -22.391 -5.461 1 97.06 54 ARG B O 1
ATOM 1613 N N . ARG B 1 55 ? 13.758 -23.734 -5.289 1 98.06 55 ARG B N 1
ATOM 1614 C CA . ARG B 1 55 ? 14.266 -24.719 -6.238 1 98.06 55 ARG B CA 1
ATOM 1615 C C . ARG B 1 55 ? 14.586 -24.062 -7.578 1 98.06 55 ARG B C 1
ATOM 1617 O O . ARG B 1 55 ? 15.633 -24.344 -8.18 1 98.06 55 ARG B O 1
ATOM 1624 N N . LEU B 1 56 ? 13.758 -23.141 -7.988 1 98.38 56 LEU B N 1
ATOM 1625 C CA . LEU B 1 56 ? 13.875 -22.5 -9.289 1 98.38 56 LEU B CA 1
ATOM 1626 C C . LEU B 1 56 ? 14.773 -21.266 -9.211 1 98.38 56 LEU B C 1
ATOM 1628 O O . LEU B 1 56 ? 15.148 -20.703 -10.242 1 98.38 56 LEU B O 1
ATOM 1632 N N . ASP B 1 57 ? 15.133 -20.812 -7.996 1 98.44 57 ASP B N 1
ATOM 1633 C CA . ASP B 1 57 ? 15.812 -19.547 -7.766 1 98.44 57 ASP B CA 1
ATOM 1634 C C . ASP B 1 57 ? 15.086 -18.406 -8.461 1 98.44 57 ASP B C 1
ATOM 1636 O O . ASP B 1 57 ? 15.695 -17.609 -9.18 1 98.44 5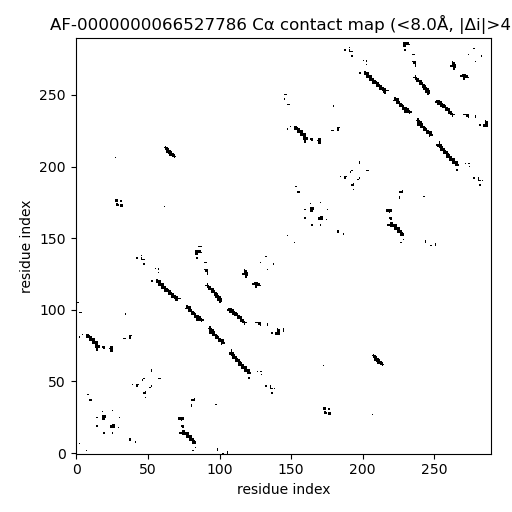7 ASP B O 1
ATOM 1640 N N . ARG B 1 58 ? 13.711 -18.422 -8.312 1 98.31 58 ARG B N 1
ATOM 1641 C CA . ARG B 1 58 ? 12.844 -17.406 -8.906 1 98.31 58 ARG B CA 1
ATOM 1642 C C . ARG B 1 58 ? 11.742 -16.984 -7.945 1 98.31 58 ARG B C 1
ATOM 1644 O O . ARG B 1 58 ? 11.305 -17.781 -7.113 1 98.31 58 ARG B O 1
ATOM 1651 N N . ALA B 1 59 ? 11.414 -15.758 -8.07 1 97.75 59 ALA B N 1
ATOM 1652 C CA . ALA B 1 59 ? 10.289 -15.219 -7.309 1 97.75 59 ALA B CA 1
ATOM 1653 C C . ALA B 1 59 ? 9.562 -14.133 -8.102 1 97.75 59 ALA B C 1
ATOM 1655 O O . ALA B 1 59 ? 10.117 -13.562 -9.039 1 97.75 59 ALA B O 1
ATOM 1656 N N . MET B 1 60 ? 8.352 -13.992 -7.828 1 98.06 60 MET B N 1
ATOM 1657 C CA . MET B 1 60 ? 7.609 -12.828 -8.297 1 98.06 60 MET B CA 1
ATOM 1658 C C . MET B 1 60 ? 7.633 -11.719 -7.25 1 98.06 60 MET B C 1
ATOM 1660 O O . MET B 1 60 ? 7.02 -11.844 -6.188 1 98.06 60 MET B O 1
ATOM 1664 N N . ALA B 1 61 ? 8.336 -10.656 -7.543 1 97.69 61 ALA B N 1
ATOM 1665 C CA . ALA B 1 61 ? 8.461 -9.516 -6.637 1 97.69 61 ALA B CA 1
ATOM 1666 C C . ALA B 1 61 ? 7.48 -8.406 -7.016 1 97.69 61 ALA B C 1
ATOM 1668 O O . ALA B 1 61 ? 7.211 -8.188 -8.195 1 97.69 61 ALA B O 1
ATOM 1669 N N . VAL B 1 62 ? 6.992 -7.738 -6.047 1 98.56 62 VAL B N 1
ATOM 1670 C CA . VAL B 1 62 ? 6.082 -6.625 -6.293 1 98.56 62 VAL B CA 1
ATOM 1671 C C . VAL B 1 62 ? 6.863 -5.422 -6.82 1 98.56 62 VAL B C 1
ATOM 1673 O O . VAL B 1 62 ? 7.809 -4.961 -6.18 1 98.56 62 VAL B O 1
ATOM 1676 N N . LEU B 1 63 ? 6.457 -4.938 -7.953 1 98.44 63 LEU B N 1
ATOM 1677 C CA . LEU B 1 63 ? 7.023 -3.746 -8.57 1 98.44 63 LEU B CA 1
ATOM 1678 C C . LEU B 1 63 ? 6.199 -2.512 -8.227 1 98.44 63 LEU B C 1
ATOM 1680 O O . LEU B 1 63 ? 6.75 -1.429 -8.016 1 98.44 63 LEU B O 1
ATOM 1684 N N . ARG B 1 64 ? 4.898 -2.725 -8.203 1 98.81 64 ARG B N 1
ATOM 1685 C CA . ARG B 1 64 ? 4.004 -1.586 -8.023 1 98.81 64 ARG B CA 1
ATOM 1686 C C . ARG B 1 64 ? 2.678 -2.023 -7.41 1 98.81 64 ARG B C 1
ATOM 1688 O O . ARG B 1 64 ? 2.119 -3.053 -7.797 1 98.81 64 ARG B O 1
ATOM 1695 N N . HIS B 1 65 ? 2.211 -1.258 -6.457 1 98.94 65 HIS B N 1
ATOM 1696 C CA . HIS B 1 65 ? 0.843 -1.351 -5.957 1 98.94 65 HIS B CA 1
ATOM 1697 C C . HIS B 1 65 ? 0.025 -0.129 -6.359 1 98.94 65 HIS B C 1
ATOM 1699 O O . HIS B 1 65 ? 0.509 1.002 -6.281 1 98.94 65 HIS B O 1
ATOM 1705 N N . GLU B 1 66 ? -1.136 -0.32 -6.848 1 98.94 66 GLU B N 1
ATOM 1706 C CA . GLU B 1 66 ? -2.207 0.668 -6.926 1 98.94 66 GLU B CA 1
ATOM 1707 C C . GLU B 1 66 ? -3.436 0.215 -6.141 1 98.94 66 GLU B C 1
ATOM 1709 O O . GLU B 1 66 ? -4.02 -0.829 -6.441 1 98.94 66 GLU B O 1
ATOM 1714 N N . ILE B 1 67 ? -3.828 0.979 -5.164 1 98.94 67 ILE B N 1
ATOM 1715 C CA . ILE B 1 67 ? -4.875 0.551 -4.242 1 98.94 67 ILE B CA 1
ATOM 1716 C C . ILE B 1 67 ? -5.906 1.663 -4.082 1 98.94 67 ILE B C 1
ATOM 1718 O O . ILE B 1 67 ? -5.566 2.785 -3.703 1 98.94 67 ILE B O 1
ATOM 1722 N N . ASP B 1 68 ? -7.133 1.37 -4.359 1 98.94 68 ASP B N 1
ATOM 1723 C CA . ASP B 1 68 ? -8.258 2.264 -4.109 1 98.94 68 ASP B CA 1
ATOM 1724 C C . ASP B 1 68 ? -9.031 1.835 -2.863 1 98.94 68 ASP B C 1
ATOM 1726 O O . ASP B 1 68 ? -9.562 0.723 -2.807 1 98.94 68 ASP B O 1
ATOM 1730 N N . TYR B 1 69 ? -9.039 2.691 -1.919 1 98.69 69 TYR B N 1
ATOM 1731 C CA . TYR B 1 69 ? -9.82 2.467 -0.706 1 98.69 69 TYR B CA 1
ATOM 1732 C C . TYR B 1 69 ? -11.219 3.051 -0.841 1 98.69 69 TYR B C 1
ATOM 1734 O O . TYR B 1 69 ? -11.391 4.27 -0.917 1 98.69 69 TYR B O 1
ATOM 1742 N N . LEU B 1 70 ? -12.188 2.213 -0.788 1 98.19 70 LEU B N 1
ATOM 1743 C CA . LEU B 1 70 ? -13.531 2.656 -1.142 1 98.19 70 LEU B CA 1
ATOM 1744 C C . LEU B 1 70 ? -14.398 2.803 0.103 1 98.19 70 LEU B C 1
ATOM 1746 O O . LEU B 1 70 ? -15.266 3.68 0.161 1 98.19 70 LEU B O 1
ATOM 1750 N N . ALA B 1 71 ? -14.234 1.893 1.061 1 97.19 71 ALA B N 1
ATOM 1751 C CA . ALA B 1 71 ? -14.953 1.928 2.336 1 97.19 71 ALA B CA 1
ATOM 1752 C C . ALA B 1 71 ? -14.133 1.269 3.441 1 97.19 71 ALA B C 1
ATOM 1754 O O . ALA B 1 71 ? -13.328 0.372 3.174 1 97.19 71 ALA B O 1
ATOM 1755 N N . ALA B 1 72 ? -14.375 1.632 4.668 1 96.69 72 ALA B N 1
ATOM 1756 C CA . ALA B 1 72 ? -13.617 1.134 5.809 1 96.69 72 ALA B CA 1
ATOM 1757 C C . ALA B 1 72 ? -14.141 -0.223 6.27 1 96.69 72 ALA B C 1
ATOM 1759 O O . ALA B 1 72 ? -15.336 -0.51 6.145 1 96.69 72 ALA B O 1
ATOM 1760 N N . ALA B 1 73 ? -13.242 -1.043 6.758 1 98.12 73 ALA B N 1
ATOM 1761 C CA . ALA B 1 73 ? -13.602 -2.252 7.496 1 98.12 73 ALA B CA 1
ATOM 1762 C C . ALA B 1 73 ? -13.484 -2.031 9 1 98.12 73 ALA B C 1
ATOM 1764 O O . ALA B 1 73 ? -12.688 -1.204 9.453 1 98.12 73 ALA B O 1
ATOM 1765 N N . TYR B 1 74 ? -14.25 -2.754 9.766 1 98 74 TYR B N 1
ATOM 1766 C CA . TYR B 1 74 ? -14.312 -2.598 11.211 1 98 74 TYR B CA 1
ATOM 1767 C C . TYR B 1 74 ? -14.055 -3.924 11.914 1 98 74 TYR B C 1
ATOM 1769 O O . TYR B 1 74 ? -14.234 -4.992 11.328 1 98 74 TYR B O 1
ATOM 1777 N N . GLU B 1 75 ? -13.656 -3.732 13.172 1 98.44 75 GLU B N 1
ATOM 1778 C CA . GLU B 1 75 ? -13.438 -4.934 13.977 1 98.44 75 GLU B CA 1
ATOM 1779 C C . GLU B 1 75 ? -14.656 -5.848 13.945 1 98.44 75 GLU B C 1
ATOM 1781 O O . GLU B 1 75 ? -15.789 -5.383 14.094 1 98.44 75 GLU B O 1
ATOM 1786 N N . GLY B 1 76 ? -14.367 -7.113 13.688 1 98.56 76 GLY B N 1
ATOM 1787 C CA . GLY B 1 76 ? -15.438 -8.102 13.688 1 98.56 76 GLY B CA 1
ATOM 1788 C C . GLY B 1 76 ? -16.016 -8.352 12.312 1 98.56 76 GLY B C 1
ATOM 1789 O O . GLY B 1 76 ? -16.719 -9.344 12.102 1 98.56 76 GLY B O 1
ATOM 1790 N N . ASP B 1 77 ? -15.742 -7.457 11.383 1 98.69 77 ASP B N 1
ATOM 1791 C CA . ASP B 1 77 ? -16.219 -7.68 10.023 1 98.69 77 ASP B CA 1
ATOM 1792 C C . ASP B 1 77 ? -15.719 -9.016 9.469 1 98.69 77 ASP B C 1
ATOM 1794 O O . ASP B 1 77 ? -14.555 -9.375 9.672 1 98.69 77 ASP B O 1
ATOM 1798 N N . GLU B 1 78 ? -16.562 -9.727 8.844 1 98.75 78 GLU B N 1
ATOM 1799 C CA . GLU B 1 78 ? -16.203 -10.852 7.984 1 98.75 78 GLU B CA 1
ATOM 1800 C C . GLU B 1 78 ? -16.109 -10.414 6.523 1 98.75 78 GLU B C 1
ATOM 1802 O O . GLU B 1 78 ? -17.047 -9.836 5.977 1 98.75 78 GLU B O 1
ATOM 1807 N N . LEU B 1 79 ? -14.938 -10.688 5.934 1 98.81 79 LEU B N 1
ATOM 1808 C CA . LEU B 1 79 ? -14.664 -10.195 4.586 1 98.81 79 LEU B CA 1
ATOM 1809 C C . LEU B 1 79 ? -14.242 -11.336 3.668 1 98.81 79 LEU B C 1
ATOM 1811 O O . LEU B 1 79 ? -13.828 -12.398 4.137 1 98.81 79 LEU B O 1
ATOM 1815 N N . GLN B 1 80 ? -14.383 -11.086 2.371 1 98.94 80 GLN B N 1
ATOM 1816 C CA . GLN B 1 80 ? -13.844 -11.969 1.344 1 98.94 80 GLN B CA 1
ATOM 1817 C C . GLN B 1 80 ? -12.953 -11.195 0.37 1 98.94 80 GLN B C 1
ATOM 1819 O O . GLN B 1 80 ? -13.359 -10.148 -0.149 1 98.94 80 GLN B O 1
ATOM 1824 N N . LEU B 1 81 ? -11.797 -11.688 0.181 1 98.94 81 LEU B N 1
ATOM 1825 C CA . LEU B 1 81 ? -10.836 -11.078 -0.733 1 98.94 81 LEU B CA 1
ATOM 1826 C C . LEU B 1 81 ? -10.609 -11.969 -1.95 1 98.94 81 LEU B C 1
ATOM 1828 O O . LEU B 1 81 ? -10.227 -13.133 -1.81 1 98.94 81 LEU B O 1
ATOM 1832 N N . ALA B 1 82 ? -10.828 -11.344 -3.127 1 98.94 82 ALA B N 1
ATOM 1833 C CA . ALA B 1 82 ? -10.656 -12.047 -4.395 1 98.94 82 ALA B CA 1
ATOM 1834 C C . ALA B 1 82 ? -9.43 -11.531 -5.145 1 98.94 82 ALA B C 1
ATOM 1836 O O . ALA B 1 82 ? -9.078 -10.352 -5.043 1 98.94 82 ALA B O 1
ATOM 1837 N N . THR B 1 83 ? -8.82 -12.43 -5.93 1 98.88 83 THR B N 1
ATOM 1838 C CA . THR B 1 83 ? -7.758 -12 -6.836 1 98.88 83 THR B CA 1
ATOM 1839 C C . THR B 1 83 ? -7.852 -12.75 -8.164 1 98.88 83 THR B C 1
ATOM 1841 O O . THR B 1 83 ? -8.438 -13.828 -8.234 1 98.88 83 THR B O 1
ATOM 1844 N N . TRP B 1 84 ? -7.297 -12.102 -9.148 1 98.62 84 TRP B N 1
ATOM 1845 C CA . TRP B 1 84 ? -7.184 -12.617 -10.508 1 98.62 84 TRP B CA 1
ATOM 1846 C C . TRP B 1 84 ? -5.816 -12.289 -11.102 1 98.62 84 TRP B C 1
AT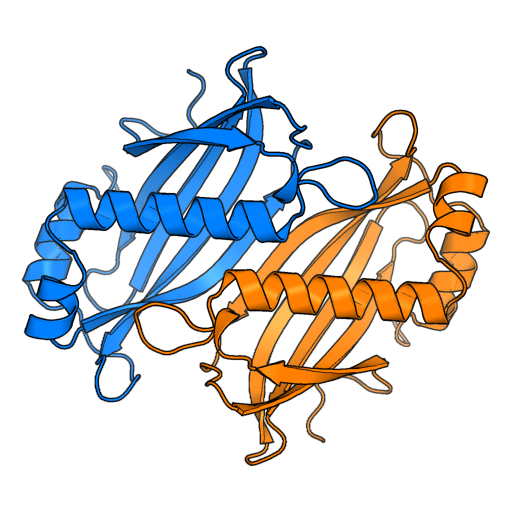OM 1848 O O . TRP B 1 84 ? -5.285 -11.195 -10.883 1 98.62 84 TRP B O 1
ATOM 1858 N N . ILE B 1 85 ? -5.289 -13.211 -11.852 1 98.62 85 ILE B N 1
ATOM 1859 C CA . ILE B 1 85 ? -4.203 -12.828 -12.75 1 98.62 85 ILE B CA 1
ATOM 1860 C C . ILE B 1 85 ? -4.781 -12.336 -14.07 1 98.62 85 ILE B C 1
ATOM 1862 O O . ILE B 1 85 ? -5.402 -13.102 -14.812 1 98.62 85 ILE B O 1
ATOM 1866 N N . VAL B 1 86 ? -4.504 -11.055 -14.406 1 98.38 86 VAL B N 1
ATOM 1867 C CA . VAL B 1 86 ? -5.289 -10.445 -15.477 1 98.38 86 VAL B CA 1
ATOM 1868 C C . VAL B 1 86 ? -4.391 -10.172 -16.688 1 98.38 86 VAL B C 1
ATOM 1870 O O . VAL B 1 86 ? -4.883 -9.93 -17.781 1 98.38 86 VAL B O 1
ATOM 1873 N N . GLU B 1 87 ? -3.148 -10.125 -16.453 1 98 87 GLU B N 1
ATOM 1874 C CA . GLU B 1 87 ? -2.172 -9.914 -17.516 1 98 87 GLU B CA 1
ATOM 1875 C C . GLU B 1 87 ? -0.851 -10.609 -17.203 1 98 87 GLU B C 1
ATOM 1877 O O . GLU B 1 87 ? -0.435 -10.672 -16.047 1 98 87 GLU B O 1
ATOM 1882 N N . SER B 1 88 ? -0.223 -11.164 -18.203 1 98 88 SER B N 1
ATOM 1883 C CA . SER B 1 88 ? 1.131 -11.711 -18.125 1 98 88 SER B CA 1
ATOM 1884 C C . SER B 1 88 ? 1.823 -11.648 -19.484 1 98 88 SER B C 1
ATOM 1886 O O . SER B 1 88 ? 1.241 -12.039 -20.5 1 98 88 SER B O 1
ATOM 1888 N N . ASP B 1 89 ? 3.012 -11.133 -19.469 1 97.69 89 ASP B N 1
ATOM 1889 C CA . ASP B 1 89 ? 3.756 -11.148 -20.719 1 97.69 89 ASP B CA 1
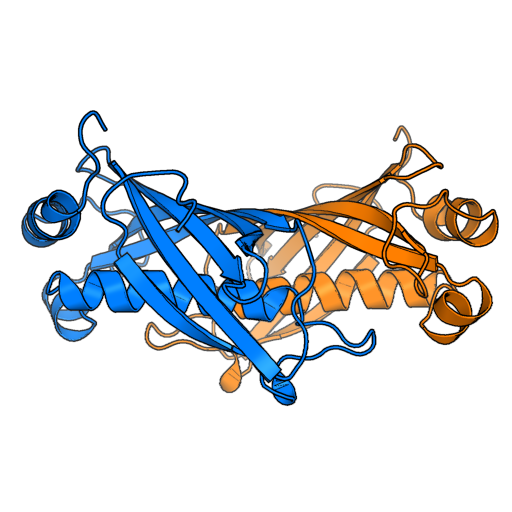ATOM 1890 C C . ASP B 1 89 ? 4.48 -12.484 -20.922 1 97.69 89 ASP B C 1
ATOM 1892 O O . ASP B 1 89 ? 5.191 -12.672 -21.906 1 97.69 89 ASP B O 1
ATOM 1896 N N . GLN B 1 90 ? 4.371 -13.375 -19.922 1 96.31 90 GLN B N 1
ATOM 1897 C CA . GLN B 1 90 ? 4.969 -14.703 -19.891 1 96.31 90 GLN B CA 1
ATOM 1898 C C . GLN B 1 90 ? 6.488 -14.633 -20.016 1 96.31 90 GLN B C 1
ATOM 1900 O O . GLN B 1 90 ? 7.117 -15.516 -20.594 1 96.31 90 GLN B O 1
ATOM 1905 N N . ARG B 1 91 ? 6.984 -13.516 -19.562 1 97.5 91 ARG B N 1
ATOM 1906 C CA . ARG B 1 91 ? 8.43 -13.305 -19.547 1 97.5 91 ARG B CA 1
ATOM 1907 C C . ARG B 1 91 ? 8.883 -12.734 -18.203 1 97.5 91 ARG B C 1
ATOM 1909 O O . ARG B 1 91 ? 9.461 -13.445 -17.391 1 97.5 91 ARG B O 1
ATOM 1916 N N . LEU B 1 92 ? 8.461 -11.5 -17.953 1 98.38 92 LEU B N 1
ATOM 1917 C CA . LEU B 1 92 ? 9.008 -10.852 -16.75 1 98.38 92 LEU B CA 1
ATOM 1918 C C . LEU B 1 92 ? 7.883 -10.375 -15.836 1 98.38 92 LEU B C 1
ATOM 1920 O O . LEU B 1 92 ? 8.031 -10.383 -14.617 1 98.38 92 LEU B O 1
ATOM 1924 N N . ARG B 1 93 ? 6.754 -10.031 -16.422 1 98.38 93 ARG B N 1
ATOM 1925 C CA . ARG B 1 93 ? 5.793 -9.281 -15.625 1 98.38 93 ARG B CA 1
ATOM 1926 C C . ARG B 1 93 ? 4.438 -9.977 -15.594 1 98.38 93 ARG B C 1
ATOM 1928 O O . ARG B 1 93 ? 4.059 -10.648 -16.547 1 98.38 93 ARG B O 1
ATOM 1935 N N . MET B 1 94 ? 3.719 -9.742 -14.547 1 98.38 94 MET B N 1
ATOM 1936 C CA . MET B 1 94 ? 2.355 -10.219 -14.328 1 98.38 94 MET B CA 1
ATOM 1937 C C . MET B 1 94 ? 1.564 -9.234 -13.469 1 98.38 94 MET B C 1
ATOM 1939 O O . MET B 1 94 ? 2.113 -8.617 -12.555 1 98.38 94 MET B O 1
ATOM 1943 N N . ASN B 1 95 ? 0.234 -9.094 -13.82 1 98.69 95 ASN B N 1
ATOM 1944 C CA . ASN B 1 95 ? -0.643 -8.234 -13.023 1 98.69 95 ASN B CA 1
ATOM 1945 C C . ASN B 1 95 ? -1.752 -9.039 -12.352 1 98.69 95 ASN B C 1
ATOM 1947 O O . ASN B 1 95 ? -2.377 -9.891 -12.984 1 98.69 95 ASN B O 1
ATOM 1951 N N . ARG B 1 96 ? -1.905 -8.734 -11.117 1 98.75 96 ARG B N 1
ATOM 1952 C CA . ARG B 1 96 ? -3.068 -9.227 -10.383 1 98.75 96 ARG B CA 1
ATOM 1953 C C . ARG B 1 96 ? -4.035 -8.094 -10.062 1 98.75 96 ARG B C 1
ATOM 1955 O O . ARG B 1 96 ? -3.611 -6.984 -9.727 1 98.75 96 ARG B O 1
ATOM 1962 N N . ARG B 1 97 ? -5.266 -8.422 -10.117 1 98.81 97 ARG B N 1
ATOM 1963 C CA . ARG B 1 97 ? -6.312 -7.562 -9.578 1 98.81 97 ARG B CA 1
ATOM 1964 C C . ARG B 1 97 ? -6.914 -8.156 -8.305 1 98.81 97 ARG B C 1
ATOM 1966 O O . ARG B 1 97 ? -6.887 -9.375 -8.117 1 98.81 97 ARG B O 1
ATOM 1973 N N . PHE B 1 98 ? -7.414 -7.289 -7.484 1 98.94 98 PHE B N 1
ATOM 1974 C CA . PHE B 1 98 ? -8.016 -7.695 -6.219 1 98.94 98 PHE B CA 1
ATOM 1975 C C . PHE B 1 98 ? -9.328 -6.953 -5.98 1 98.94 98 PHE B C 1
ATOM 1977 O O . PHE B 1 98 ? -9.477 -5.801 -6.395 1 98.94 98 PHE B O 1
ATOM 1984 N N . GLN B 1 99 ? -10.219 -7.602 -5.281 1 98.94 99 GLN B N 1
ATOM 1985 C CA . GLN B 1 99 ? -11.453 -7.004 -4.785 1 98.94 99 GLN B CA 1
ATOM 1986 C C . GLN B 1 99 ? -11.797 -7.523 -3.393 1 98.94 99 GLN B C 1
ATOM 1988 O O . GLN B 1 99 ? -11.844 -8.734 -3.17 1 98.94 99 GLN B O 1
ATOM 1993 N N . LEU B 1 100 ? -11.953 -6.66 -2.449 1 98.94 100 LEU B N 1
ATOM 1994 C CA . LEU B 1 100 ? -12.367 -6.988 -1.09 1 98.94 100 LEU B CA 1
ATOM 1995 C C . LEU B 1 100 ? -13.836 -6.664 -0.877 1 98.94 100 LEU B C 1
ATOM 1997 O O . LEU B 1 100 ? -14.258 -5.52 -1.048 1 98.94 100 LEU B O 1
ATOM 2001 N N . VAL B 1 101 ? -14.578 -7.633 -0.439 1 98.88 101 VAL B N 1
ATOM 2002 C CA . VAL B 1 101 ? -16.031 -7.473 -0.315 1 98.88 101 VAL B CA 1
ATOM 2003 C C . VAL B 1 101 ? -16.469 -7.812 1.107 1 98.88 101 VAL B C 1
ATOM 2005 O O . VAL B 1 101 ? -15.938 -8.742 1.72 1 98.88 101 VAL B O 1
ATOM 2008 N N . ARG B 1 102 ? -17.328 -7.102 1.611 1 98.62 102 ARG B N 1
ATOM 2009 C CA . ARG B 1 102 ? -18.062 -7.43 2.832 1 98.62 102 ARG B CA 1
ATOM 2010 C C . ARG B 1 102 ? -19.406 -8.07 2.51 1 98.62 102 ARG B C 1
ATOM 2012 O O . ARG B 1 102 ? -20.344 -7.383 2.105 1 98.62 102 ARG B O 1
ATOM 2019 N N . PRO B 1 103 ? -19.531 -9.336 2.719 1 98 103 PRO B N 1
ATOM 2020 C CA . PRO B 1 103 ? -20.734 -10.055 2.301 1 98 103 PRO B CA 1
ATOM 2021 C C . PRO B 1 103 ? -21.984 -9.562 3.014 1 98 103 PRO B C 1
ATOM 2023 O O . PRO B 1 103 ? -23.078 -9.578 2.436 1 98 103 PRO B O 1
ATOM 2026 N N . ALA B 1 104 ? -21.891 -9.094 4.238 1 97.62 104 ALA B N 1
ATOM 2027 C CA . ALA B 1 104 ? -23.047 -8.703 5.043 1 97.62 104 ALA B CA 1
ATOM 2028 C C . ALA B 1 104 ? -23.891 -7.672 4.312 1 97.62 104 ALA B C 1
ATOM 2030 O O . ALA B 1 104 ? -25.125 -7.672 4.434 1 97.62 104 ALA B O 1
ATOM 2031 N N . ASP B 1 105 ? -23.312 -6.797 3.514 1 97.31 105 ASP B N 1
ATOM 2032 C CA . ASP B 1 105 ? -24.094 -5.781 2.811 1 97.31 105 ASP B CA 1
ATOM 2033 C C . ASP B 1 105 ? -23.703 -5.715 1.337 1 97.31 105 ASP B C 1
ATOM 2035 O O . ASP B 1 105 ? -24.125 -4.812 0.615 1 97.31 105 ASP B O 1
ATOM 2039 N N . GLY B 1 106 ? -22.781 -6.562 0.926 1 97.44 106 GLY B N 1
ATOM 2040 C CA . GLY B 1 106 ? -22.391 -6.652 -0.471 1 97.44 106 GLY B CA 1
ATOM 2041 C C . GLY B 1 106 ? -21.453 -5.547 -0.9 1 97.44 106 GLY B C 1
ATOM 2042 O O . GLY B 1 106 ? -21.141 -5.414 -2.084 1 97.44 106 GLY B O 1
ATOM 2043 N N . ALA B 1 107 ? -20.875 -4.773 -0.004 1 97.81 107 ALA B N 1
ATOM 2044 C CA . ALA B 1 107 ? -20.062 -3.609 -0.339 1 97.81 107 ALA B CA 1
ATOM 2045 C C . ALA B 1 107 ? -18.656 -4.031 -0.756 1 97.81 107 ALA B C 1
ATOM 2047 O O . ALA B 1 107 ? -18.047 -4.918 -0.141 1 97.81 107 ALA B O 1
ATOM 2048 N N . THR B 1 108 ? -18.172 -3.443 -1.841 1 98.81 108 THR B N 1
ATOM 2049 C CA . THR B 1 108 ? -16.75 -3.494 -2.125 1 98.81 108 THR B CA 1
ATOM 2050 C C . THR B 1 108 ? -15.992 -2.457 -1.297 1 98.81 108 THR B C 1
ATOM 2052 O O . THR B 1 108 ? -16.297 -1.264 -1.362 1 98.81 108 THR B O 1
ATOM 2055 N N . LEU B 1 109 ? -15 -2.947 -0.569 1 98.62 109 LEU B N 1
ATOM 2056 C CA . LEU B 1 109 ? -14.273 -2.057 0.328 1 98.62 109 LEU B CA 1
ATOM 2057 C C . LEU B 1 109 ? -12.969 -1.598 -0.307 1 98.62 109 LEU B C 1
ATOM 2059 O O . LEU B 1 109 ? -12.438 -0.539 0.043 1 98.62 109 LEU B O 1
ATOM 2063 N N . LEU B 1 110 ? -12.461 -2.365 -1.186 1 98.81 110 LEU B N 1
ATOM 2064 C CA . LEU B 1 110 ? -11.141 -2.102 -1.752 1 98.81 110 LEU B CA 1
ATOM 2065 C C . LEU B 1 110 ? -10.992 -2.76 -3.119 1 98.81 110 LEU B C 1
ATOM 2067 O O . LEU B 1 110 ? -11.422 -3.902 -3.312 1 98.81 110 LEU B O 1
ATOM 2071 N N . ARG B 1 111 ? -10.398 -2.023 -4.074 1 98.94 111 ARG B N 1
ATOM 2072 C CA . ARG B 1 111 ? -9.867 -2.572 -5.316 1 98.94 111 ARG B CA 1
ATOM 2073 C C . ARG B 1 111 ? -8.375 -2.287 -5.441 1 98.94 111 ARG B C 1
ATOM 2075 O O . ARG B 1 111 ? -7.902 -1.219 -5.043 1 98.94 111 ARG B O 1
ATOM 2082 N N . ALA B 1 112 ? -7.688 -3.236 -5.996 1 98.94 112 ALA B N 1
ATOM 2083 C CA . ALA B 1 112 ? -6.246 -3.018 -6.125 1 98.94 112 ALA B CA 1
ATOM 2084 C C . ALA B 1 112 ? -5.688 -3.736 -7.348 1 98.94 112 ALA B C 1
ATOM 2086 O O . ALA B 1 112 ? -6.309 -4.672 -7.863 1 98.94 112 ALA B O 1
ATOM 2087 N N . GLN B 1 113 ? -4.586 -3.225 -7.824 1 98.88 113 GLN B N 1
ATOM 2088 C CA . GLN B 1 113 ? -3.754 -3.879 -8.828 1 98.88 113 GLN B CA 1
ATOM 2089 C C . GLN B 1 113 ? -2.299 -3.953 -8.375 1 98.88 113 GLN B C 1
ATOM 2091 O O . GLN B 1 113 ? -1.755 -2.979 -7.852 1 98.88 113 GLN B O 1
ATOM 2096 N N . THR B 1 114 ? -1.747 -5.105 -8.5 1 98.88 114 THR B N 1
ATOM 2097 C CA . THR B 1 114 ? -0.327 -5.305 -8.234 1 98.88 114 THR B CA 1
ATOM 2098 C C . THR B 1 114 ? 0.403 -5.75 -9.5 1 98.88 114 THR B C 1
ATOM 2100 O O . THR B 1 114 ? -0.034 -6.684 -10.18 1 98.88 114 THR B O 1
ATOM 2103 N N . THR B 1 115 ? 1.457 -5.047 -9.812 1 98.88 115 THR B N 1
ATOM 2104 C CA . THR B 1 115 ? 2.377 -5.484 -10.859 1 98.88 115 THR B CA 1
ATOM 2105 C C . THR B 1 115 ? 3.557 -6.242 -10.258 1 98.88 115 THR B C 1
ATOM 2107 O O . THR B 1 115 ? 4.23 -5.738 -9.352 1 98.88 115 THR B O 1
ATOM 2110 N N . PHE B 1 116 ? 3.762 -7.422 -10.758 1 98.75 116 PHE B N 1
ATOM 2111 C CA . PHE B 1 116 ? 4.871 -8.258 -10.312 1 98.75 116 PHE B CA 1
ATOM 2112 C C . PHE B 1 116 ? 5.949 -8.344 -11.383 1 98.75 116 PHE B C 1
ATOM 2114 O O . PHE B 1 116 ? 5.656 -8.227 -12.578 1 98.75 116 PHE B O 1
ATOM 2121 N N . VAL B 1 117 ? 7.137 -8.547 -10.93 1 98.75 117 VAL B N 1
ATOM 2122 C CA . VAL B 1 117 ? 8.25 -8.836 -11.82 1 98.75 117 VAL B CA 1
ATOM 2123 C C . VAL B 1 117 ? 8.961 -10.109 -11.367 1 98.75 117 VAL B C 1
ATOM 2125 O O . VAL B 1 117 ? 9.141 -10.328 -10.164 1 98.75 117 VAL B O 1
ATOM 2128 N N . CYS B 1 118 ? 9.32 -10.891 -12.297 1 98.81 118 CYS B N 1
ATOM 2129 C CA . CYS B 1 118 ? 10.086 -12.094 -11.977 1 98.81 118 CYS B CA 1
ATOM 2130 C C . CYS B 1 118 ? 11.547 -11.75 -11.719 1 98.81 118 CYS B C 1
ATOM 2132 O O . CYS B 1 118 ? 12.172 -11.016 -12.492 1 98.81 118 CYS B O 1
ATOM 2134 N N . ILE B 1 119 ? 12.047 -12.297 -10.617 1 98.31 119 ILE B N 1
ATOM 2135 C CA . ILE B 1 119 ? 13.445 -12.039 -10.273 1 98.31 119 ILE B CA 1
ATOM 2136 C C . ILE B 1 119 ? 14.141 -13.352 -9.914 1 98.31 119 ILE B C 1
ATOM 2138 O O . ILE B 1 119 ? 13.484 -14.344 -9.602 1 98.31 119 ILE B O 1
ATOM 2142 N N . GLU B 1 120 ? 15.453 -13.242 -10.023 1 97.75 120 GLU B N 1
ATOM 2143 C CA . GLU B 1 120 ? 16.297 -14.281 -9.43 1 97.75 120 GLU B CA 1
ATOM 2144 C C . GLU B 1 120 ? 16.438 -14.086 -7.922 1 97.75 120 GLU B C 1
ATOM 2146 O O . GLU B 1 120 ? 16.859 -13.016 -7.469 1 97.75 120 GLU B O 1
ATOM 2151 N N . LEU B 1 121 ? 16.156 -15.148 -7.156 1 95.44 121 LEU B N 1
ATOM 2152 C CA . LEU B 1 121 ? 16.172 -15.016 -5.703 1 95.44 121 LEU B CA 1
ATOM 2153 C C . LEU B 1 121 ? 17.578 -14.711 -5.199 1 95.44 121 LEU B C 1
ATOM 2155 O O . LEU B 1 121 ? 17.766 -13.867 -4.312 1 95.44 121 LEU B O 1
ATOM 2159 N N . SER B 1 122 ? 18.531 -15.289 -5.789 1 94.88 122 SER B N 1
ATOM 2160 C CA . SER B 1 122 ? 19.922 -15.211 -5.32 1 94.88 122 SER B CA 1
ATOM 2161 C C . SER B 1 122 ? 20.516 -13.844 -5.586 1 94.88 122 SER B C 1
ATOM 2163 O O . SER B 1 122 ? 21.297 -13.336 -4.777 1 94.88 122 SER B O 1
ATOM 2165 N N . SER B 1 1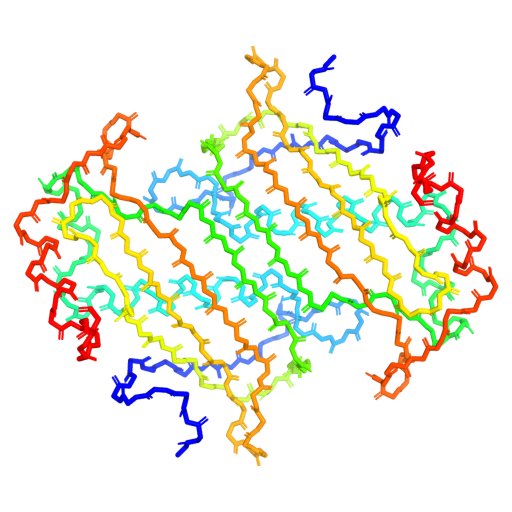23 ? 20.078 -13.172 -6.684 1 94.12 123 SER B N 1
ATOM 2166 C CA . SER B 1 123 ? 20.703 -11.906 -7.051 1 94.12 123 SER B CA 1
ATOM 2167 C C . SER B 1 123 ? 19.75 -10.727 -6.832 1 94.12 123 SER B C 1
ATOM 2169 O O . SER B 1 123 ? 20.188 -9.578 -6.754 1 94.12 123 SER B O 1
ATOM 2171 N N . GLY B 1 124 ? 18.547 -11.008 -6.844 1 93.62 124 GLY B N 1
ATOM 2172 C CA . GLY B 1 124 ? 17.547 -9.961 -6.746 1 93.62 124 GLY B CA 1
ATOM 2173 C C . GLY B 1 124 ? 17.297 -9.25 -8.062 1 93.62 124 GLY B C 1
ATOM 2174 O O . GLY B 1 124 ? 16.5 -8.312 -8.125 1 93.62 124 GLY B O 1
ATOM 2175 N N . LYS B 1 125 ? 17.891 -9.797 -9.094 1 96.5 125 LYS B N 1
ATOM 2176 C CA . LYS B 1 125 ? 17.812 -9.133 -10.391 1 96.5 125 LYS B CA 1
ATOM 2177 C C . LYS B 1 125 ? 16.672 -9.711 -11.234 1 96.5 125 LYS B C 1
ATOM 2179 O O . LYS B 1 125 ? 16.344 -10.891 -11.094 1 96.5 125 LYS B O 1
ATOM 2184 N N . PRO B 1 126 ? 16.094 -8.883 -12.086 1 98.06 126 PRO B N 1
ATOM 2185 C CA . PRO B 1 126 ? 15.078 -9.422 -12.984 1 98.06 126 PRO B CA 1
ATOM 2186 C C . PRO B 1 126 ? 15.578 -10.594 -13.82 1 98.06 126 PRO B C 1
ATOM 2188 O O . PRO B 1 126 ? 16.719 -10.594 -14.273 1 98.06 126 PRO B O 1
ATOM 2191 N N . LYS B 1 127 ? 14.797 -11.562 -13.875 1 98.38 127 LYS B N 1
ATOM 2192 C CA . LYS B 1 127 ? 15.094 -12.758 -14.656 1 98.38 127 LYS B CA 1
ATOM 2193 C C . LYS B 1 127 ? 13.82 -13.359 -15.242 1 98.38 127 LYS B C 1
ATOM 2195 O O . LYS B 1 127 ? 12.781 -13.398 -14.578 1 98.38 127 LYS B O 1
ATOM 2200 N N . ARG B 1 128 ? 13.883 -13.891 -16.328 1 98.56 128 ARG B N 1
ATOM 2201 C CA . ARG B 1 128 ? 12.734 -14.422 -17.047 1 98.56 128 ARG B CA 1
ATOM 2202 C C . ARG B 1 128 ? 12.047 -15.523 -16.234 1 98.56 128 ARG B C 1
ATOM 2204 O O . ARG B 1 128 ? 12.711 -16.312 -15.57 1 98.56 128 ARG B O 1
ATOM 2211 N N . MET B 1 129 ? 10.82 -15.602 -16.484 1 98.69 129 MET B N 1
ATOM 2212 C CA . MET B 1 129 ? 10.039 -16.672 -15.867 1 98.69 129 MET B CA 1
ATOM 2213 C C . MET B 1 129 ? 10.469 -18.031 -16.391 1 98.69 129 MET B C 1
ATOM 2215 O O . MET B 1 129 ? 10.594 -18.219 -17.609 1 98.69 129 MET B O 1
ATOM 2219 N N . PRO B 1 130 ? 10.672 -18.922 -15.43 1 98.62 130 PRO B N 1
ATOM 2220 C CA . PRO B 1 130 ? 10.867 -20.297 -15.898 1 98.62 130 PRO B CA 1
ATOM 2221 C C . PRO B 1 130 ? 9.562 -20.953 -16.375 1 98.62 130 PRO B C 1
ATOM 2223 O O . PRO B 1 130 ? 8.484 -20.406 -16.156 1 98.62 130 PRO B O 1
ATOM 2226 N N . ALA B 1 131 ? 9.641 -22.078 -16.953 1 98.44 131 ALA B N 1
ATOM 2227 C CA . ALA B 1 131 ? 8.469 -22.766 -17.5 1 98.44 131 ALA B CA 1
ATOM 2228 C C . ALA B 1 131 ? 7.438 -23.047 -16.422 1 98.44 131 ALA B C 1
ATOM 2230 O O . ALA B 1 131 ? 6.23 -22.953 -16.656 1 98.44 131 ALA B O 1
ATOM 2231 N N . GLU B 1 132 ? 7.922 -23.359 -15.242 1 98.5 132 GLU B N 1
ATOM 2232 C CA . GLU B 1 132 ? 7.039 -23.656 -14.117 1 98.5 132 GLU B CA 1
ATOM 2233 C C . GLU B 1 132 ? 6.168 -22.469 -13.75 1 98.5 132 GLU B C 1
ATOM 2235 O O . GLU B 1 132 ? 4.996 -22.625 -13.406 1 98.5 132 GLU B O 1
ATOM 2240 N N . PHE B 1 133 ? 6.734 -21.25 -13.82 1 98.62 133 PHE B N 1
ATOM 2241 C CA . PHE B 1 133 ? 5.965 -20.047 -13.539 1 98.62 133 PHE B CA 1
ATOM 2242 C C . PHE B 1 133 ? 4.957 -19.766 -14.656 1 98.62 133 PHE B C 1
ATOM 2244 O O . PHE B 1 133 ? 3.793 -19.484 -14.383 1 98.62 133 PHE B O 1
ATOM 2251 N N . ILE B 1 134 ? 5.422 -19.875 -15.883 1 98.25 134 ILE B N 1
ATOM 2252 C CA . ILE B 1 134 ? 4.555 -19.609 -17.031 1 98.25 134 ILE B CA 1
ATOM 2253 C C . ILE B 1 134 ? 3.35 -20.547 -16.984 1 98.25 134 ILE B C 1
ATOM 2255 O O . ILE B 1 134 ? 2.205 -20.094 -17.094 1 98.25 134 ILE B O 1
ATOM 2259 N N . ASP B 1 135 ? 3.605 -21.797 -16.75 1 97.88 135 ASP B N 1
ATOM 2260 C CA . ASP B 1 135 ? 2.541 -22.797 -16.734 1 97.88 135 ASP B CA 1
ATOM 2261 C C . ASP B 1 135 ? 1.669 -22.672 -15.492 1 97.88 135 ASP B C 1
ATOM 2263 O O . ASP B 1 135 ? 0.44 -22.703 -15.578 1 97.88 135 ASP B O 1
ATOM 2267 N N . GLY B 1 136 ? 2.324 -22.562 -14.328 1 97.88 136 GLY B N 1
ATOM 2268 C CA . GLY B 1 136 ? 1.607 -22.484 -13.062 1 97.88 136 GLY B CA 1
ATOM 2269 C C . GLY B 1 136 ? 0.678 -21.297 -12.977 1 97.88 136 GLY B C 1
ATOM 2270 O O . GLY B 1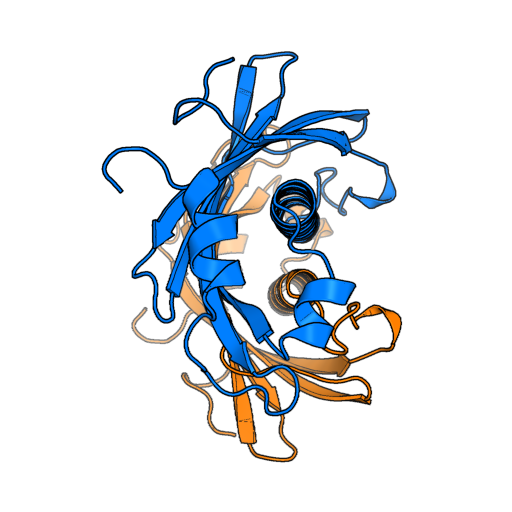 136 ? -0.524 -21.453 -12.758 1 97.88 136 GLY B O 1
ATOM 2271 N N . TYR B 1 137 ? 1.217 -20.094 -13.234 1 98.06 137 TYR B N 1
ATOM 2272 C CA . TYR B 1 137 ? 0.392 -18.891 -13.188 1 98.06 137 TYR B CA 1
ATOM 2273 C C . TYR B 1 137 ? -0.556 -18.844 -14.375 1 98.06 137 TYR B C 1
ATOM 2275 O O . TYR B 1 137 ? -1.642 -18.266 -14.281 1 98.06 137 TYR B O 1
ATOM 2283 N N . GLY B 1 138 ? -0.132 -19.422 -15.445 1 97.06 138 GLY B N 1
ATOM 2284 C CA . GLY B 1 138 ? -0.958 -19.453 -16.641 1 97.06 138 GLY B CA 1
ATOM 2285 C C . GLY B 1 138 ? -2.297 -20.125 -16.422 1 97.06 138 GLY B C 1
ATOM 2286 O O . GLY B 1 138 ? -3.281 -19.797 -17.094 1 97.06 138 GLY B O 1
ATOM 2287 N N . GLN B 1 139 ? -2.381 -21.047 -15.523 1 96.19 139 GLN B N 1
ATOM 2288 C CA . GLN B 1 139 ? -3.611 -21.766 -15.195 1 96.19 139 GLN B CA 1
ATOM 2289 C C . GLN B 1 139 ? -4.676 -20.812 -14.664 1 96.19 139 GLN B C 1
ATOM 2291 O O . GLN B 1 139 ? -5.871 -21.062 -14.797 1 96.19 139 GLN B O 1
ATOM 2296 N N . ALA B 1 140 ? -4.195 -19.688 -14.156 1 96.75 140 ALA B N 1
ATOM 2297 C CA . ALA B 1 140 ? -5.113 -18.766 -13.492 1 96.75 140 ALA B CA 1
ATOM 2298 C C . ALA B 1 140 ? -5.273 -17.484 -14.297 1 96.75 140 ALA B C 1
ATOM 2300 O O . ALA B 1 140 ? -5.953 -16.547 -13.867 1 96.75 140 ALA B O 1
ATOM 2301 N N . LEU B 1 141 ? -4.574 -17.406 -15.414 1 97 141 LEU B N 1
ATOM 2302 C CA . LEU B 1 141 ? -4.664 -16.203 -16.25 1 97 141 LEU B CA 1
ATOM 2303 C C . LEU B 1 141 ? -6.062 -16.062 -16.844 1 97 141 LEU B C 1
ATOM 2305 O O . LEU B 1 141 ? -6.586 -17 -17.438 1 97 141 LEU B O 1
ATOM 2309 N N . LEU B 1 142 ? -6.652 -14.93 -16.578 1 95.19 142 LEU B N 1
ATOM 2310 C CA . LEU B 1 142 ? -7.992 -14.695 -17.109 1 95.19 142 LEU B CA 1
ATOM 2311 C C . LEU B 1 142 ? -8.016 -14.867 -18.625 1 95.19 142 LEU B C 1
ATOM 2313 O O . LEU B 1 142 ? -7.062 -14.492 -19.312 1 95.19 142 LEU B O 1
ATOM 2317 N N . ALA B 1 143 ? -9.219 -15.273 -19.047 1 81.94 143 ALA B N 1
ATOM 2318 C CA . ALA B 1 143 ? -9.398 -15.445 -20.484 1 81.94 143 ALA B CA 1
ATOM 2319 C C . ALA B 1 143 ? -9.336 -14.109 -21.203 1 81.94 143 ALA B C 1
ATOM 2321 O O . ALA B 1 143 ? -9.953 -13.133 -20.766 1 81.94 143 ALA B O 1
ATOM 2322 N N . GLY B 1 144 ? -8.508 -14.047 -22.234 1 72.5 144 GLY B N 1
ATOM 2323 C CA . GLY B 1 144 ? -8.367 -12.836 -23.031 1 72.5 144 GLY B CA 1
ATOM 2324 C C . GLY B 1 144 ? -7.27 -11.922 -22.531 1 72.5 144 GLY B C 1
ATOM 2325 O O . GLY B 1 144 ? -7.055 -10.844 -23.078 1 72.5 144 GLY B O 1
ATOM 2326 N N . ALA B 1 145 ? -6.742 -12.391 -21.578 1 71.56 145 ALA B N 1
ATOM 2327 C CA . ALA B 1 145 ? -5.602 -11.641 -21.062 1 71.56 145 ALA B CA 1
ATOM 2328 C C . ALA B 1 145 ? -4.344 -11.922 -21.875 1 71.56 145 ALA B C 1
ATOM 2330 O O . ALA B 1 145 ? -4.207 -13 -22.469 1 71.56 145 ALA B O 1
#

Foldseek 3Di:
DPDPDPDWQKDKDAAAPVQADPVQFRDPVVVVVVVVVSVQVLLVVLVRHPVNCVVVLKDWAWPDKDKDFDATHGHGFMKMKTKAFADDPQWFKTKMWMWIAGPVVGDTGMIMMTMITMDRNVPRHGGTDDPSCSVSNVVRHDPPD/DPDPDPDWQKDKDAAAPVQADPVQFRDPVVVVVVVVVSVQVLLVVLVRHPVNCVVVLKDWAWPDKDKDFDATHGHGFMKMKTKAFADDPQWFKTKMWMWIAGPVVGDTGMIMMTMITMDRNVPRHGGTDDPSCSVSNVVRHDPPD

Secondary structure (DSSP, 8-state):
---SSSS-EEEEEE--GGGB-TTSSB-HHHHHHHHHHHHHHHHHHTT--HHHHHHHTEEEEEEEEEEEE-S---TT-EEEEEEEEEEE-SSSEEEEEEEEEETTTTEEEEEEEEEEEEEETTT--B-PPPHHHHHHHHTTBPTT-/---SSSS-EEEEEE--GGGB-TTSSB-HHHHHHHHHHHHHHHHHHTT--HHHHHHHTEEEEEEEEEEEE-S---TT-EEEEEEEEEEE-SSSEEEEEEEEEETTTTEEEEEEEEEEEEEETTT--B-PPPHHHHHHHHTTBPTT-

Nearest PDB structures (foldseek):
  5v10-assembly1_A-2  TM=9.240E-01  e=2.023E-12  Pseudomonas aeruginosa PAO1
  2egi-assembly1_C  TM=9.448E-01  e=9.544E-10  Aquifex aeolicus
  2w3x-assembly1_B  TM=8.843E-01  e=2.819E-10  Micromonospora echinospora
  5vpj-assembly2_G  TM=8.527E-01  e=2.877E-09  Actinomadura verrucosospora
  5vpj-assembly1_B  TM=8.488E-01  e=2.715E-09  Actinomadura verrucosospora

Solvent-accessible surface area (backbone atoms only — not comparable to full-atom values): 15376 Å² total; per-residue (Å²): 131,95,62,95,63,83,86,58,53,71,45,81,44,67,41,42,77,88,40,42,42,99,87,62,29,50,33,75,33,51,54,46,45,50,51,48,49,48,54,48,53,50,34,38,75,48,66,51,38,69,68,48,26,58,75,67,39,34,42,75,40,71,39,32,42,38,38,38,51,70,48,83,51,40,70,70,40,56,34,39,40,32,37,42,35,53,41,63,75,72,35,45,40,38,30,36,38,37,42,31,32,31,70,91,78,66,44,66,28,33,42,35,40,38,37,29,33,22,20,25,61,89,74,67,40,79,34,67,51,50,70,67,52,44,54,34,54,49,76,54,44,41,89,92,80,130,96,62,96,61,82,88,57,53,71,46,81,45,68,40,44,74,89,38,42,41,98,86,61,29,50,31,74,34,50,55,46,45,49,52,51,51,47,54,48,53,49,34,38,75,47,67,52,38,70,67,50,27,58,75,67,39,36,44,76,40,71,39,32,42,38,37,39,50,69,47,85,51,39,70,70,39,57,35,38,39,32,37,43,36,52,39,62,74,72,37,44,40,38,30,34,40,37,42,30,30,31,69,92,79,66,44,65,28,32,41,35,39,37,38,29,34,23,20,24,61,88,76,66,40,79,35,68,52,50,70,66,51,44,54,35,54,49,74,53,44,41,90,89,79